Protein AF-A0A2E9QZY6-F1 (afdb_monomer_lite)

pLDDT: mean 86.69, std 9.73, range [52.59, 98.44]

Structure (mmCIF, N/CA/C/O backbone):
data_AF-A0A2E9QZY6-F1
#
_entry.id   AF-A0A2E9QZY6-F1
#
loop_
_atom_site.group_PDB
_atom_site.id
_atom_site.type_symbol
_atom_site.label_atom_id
_atom_site.label_alt_id
_atom_site.label_comp_id
_atom_site.label_asym_id
_atom_site.label_entity_id
_atom_site.label_seq_id
_atom_site.pdbx_PDB_ins_code
_atom_site.Cartn_x
_atom_site.Cartn_y
_atom_site.Cartn_z
_atom_site.occupancy
_atom_site.B_iso_or_equiv
_atom_site.auth_seq_id
_atom_site.auth_comp_id
_atom_site.auth_asym_id
_atom_site.auth_atom_id
_atom_site.pdbx_PDB_model_num
ATOM 1 N N . MET A 1 1 ? 28.323 -2.265 -50.301 1.00 53.88 1 MET A N 1
ATOM 2 C CA . MET A 1 1 ? 27.306 -2.597 -49.268 1.00 53.88 1 MET A CA 1
ATOM 3 C C . MET A 1 1 ? 27.911 -2.377 -47.882 1.00 53.88 1 MET A C 1
ATOM 5 O O . MET A 1 1 ? 29.083 -2.678 -47.712 1.00 53.88 1 MET A O 1
ATOM 9 N N . ASN A 1 2 ? 27.177 -1.845 -46.897 1.00 60.78 2 ASN A N 1
ATOM 10 C CA . ASN A 1 2 ? 27.714 -1.674 -45.537 1.00 60.78 2 ASN A CA 1
ATOM 11 C C . ASN A 1 2 ? 28.038 -3.064 -44.926 1.00 60.78 2 ASN A C 1
ATOM 13 O O . ASN A 1 2 ? 27.115 -3.878 -44.824 1.00 60.78 2 ASN A O 1
ATOM 17 N N . PRO A 1 3 ? 29.284 -3.350 -44.491 1.00 63.97 3 PRO A N 1
ATOM 18 C CA . PRO A 1 3 ? 29.677 -4.663 -43.953 1.00 63.97 3 PRO A CA 1
ATOM 19 C C . PRO A 1 3 ? 28.809 -5.145 -42.783 1.00 63.97 3 PRO A C 1
ATOM 21 O O . PRO A 1 3 ? 28.639 -6.343 -42.555 1.00 63.97 3 PRO A O 1
ATOM 24 N N . LEU A 1 4 ? 28.223 -4.205 -42.043 1.00 63.78 4 LEU A N 1
ATOM 25 C CA . LEU A 1 4 ? 27.336 -4.480 -40.926 1.00 63.78 4 LEU A CA 1
ATOM 26 C C . LEU A 1 4 ? 25.940 -4.903 -41.395 1.00 63.78 4 LEU A C 1
ATOM 28 O O . LEU A 1 4 ? 25.354 -5.790 -40.783 1.00 63.78 4 LEU A O 1
ATOM 32 N N . VAL A 1 5 ? 25.428 -4.332 -42.493 1.00 62.69 5 VAL A N 1
ATOM 33 C CA . VAL A 1 5 ? 24.197 -4.811 -43.152 1.00 62.69 5 VAL A CA 1
ATOM 34 C C . VAL A 1 5 ? 24.425 -6.239 -43.630 1.00 62.69 5 VAL A C 1
ATOM 36 O O . VAL A 1 5 ? 23.679 -7.123 -43.233 1.00 62.69 5 VAL A O 1
ATOM 39 N N . PHE A 1 6 ? 25.522 -6.480 -44.349 1.00 68.69 6 PHE A N 1
ATOM 40 C CA . PHE A 1 6 ? 25.893 -7.799 -44.862 1.00 68.69 6 PHE A CA 1
ATOM 41 C C . PHE A 1 6 ? 25.885 -8.879 -43.763 1.00 68.69 6 PHE A C 1
ATOM 43 O O . PHE A 1 6 ? 25.130 -9.847 -43.850 1.00 68.69 6 PHE A O 1
ATOM 50 N N . LYS A 1 7 ? 26.605 -8.650 -42.653 1.00 68.25 7 LYS A N 1
ATOM 51 C CA . LYS A 1 7 ? 26.597 -9.558 -41.489 1.00 68.25 7 LYS A CA 1
ATOM 52 C C . LYS A 1 7 ? 25.220 -9.678 -40.823 1.00 68.25 7 LYS A C 1
ATOM 54 O O . LYS A 1 7 ? 24.817 -10.770 -40.434 1.00 68.25 7 LYS A O 1
ATOM 59 N N . THR A 1 8 ? 24.481 -8.575 -40.679 1.00 66.19 8 THR A N 1
ATOM 60 C CA . THR A 1 8 ? 23.160 -8.570 -40.013 1.00 66.19 8 THR A CA 1
ATOM 61 C C . THR A 1 8 ? 22.115 -9.377 -40.786 1.00 66.19 8 THR A C 1
ATOM 63 O O . THR A 1 8 ? 21.205 -9.943 -40.179 1.00 66.19 8 THR A O 1
ATOM 66 N N . CYS A 1 9 ? 22.264 -9.452 -42.106 1.00 67.69 9 CYS A N 1
ATOM 67 C CA . CYS A 1 9 ? 21.430 -10.234 -43.012 1.00 67.69 9 CYS A CA 1
ATOM 68 C C . CYS A 1 9 ? 21.799 -11.724 -43.065 1.00 67.69 9 CYS A C 1
ATOM 70 O O . CYS A 1 9 ? 21.189 -12.464 -43.825 1.00 67.69 9 CYS A O 1
ATOM 72 N N . GLY A 1 10 ? 22.780 -12.165 -42.269 1.00 67.31 10 GLY A N 1
ATOM 73 C CA . GLY A 1 10 ? 23.231 -13.556 -42.229 1.00 67.31 10 GLY A CA 1
ATOM 74 C C . GLY A 1 10 ? 24.304 -13.905 -43.261 1.00 67.31 10 GLY A C 1
ATOM 75 O O . GLY A 1 10 ? 24.762 -15.046 -43.279 1.00 67.31 10 GLY A O 1
ATOM 76 N N . PHE A 1 11 ? 24.757 -12.951 -44.081 1.00 74.50 11 PHE A N 1
ATOM 77 C CA . PHE A 1 11 ? 25.856 -13.196 -45.010 1.00 74.50 11 PHE A CA 1
ATOM 78 C C . PHE A 1 11 ? 27.199 -13.229 -44.267 1.00 74.50 11 PHE A C 1
ATOM 80 O O . PHE A 1 11 ? 27.478 -12.408 -43.387 1.00 74.50 11 PHE A O 1
ATOM 87 N N . LYS A 1 12 ? 28.055 -14.188 -44.628 1.00 75.81 12 LYS A N 1
ATOM 88 C CA . LYS A 1 12 ? 29.402 -14.344 -44.063 1.00 75.81 12 LYS A CA 1
ATOM 89 C C . LYS A 1 12 ? 30.415 -13.715 -45.008 1.00 75.81 12 LYS A C 1
ATOM 91 O O . LYS A 1 12 ? 30.401 -14.021 -46.193 1.00 75.81 12 LYS A O 1
ATOM 96 N N . LEU A 1 13 ? 31.311 -12.863 -44.500 1.00 75.88 13 LEU A N 1
ATOM 97 C CA . LEU A 1 13 ? 32.380 -12.283 -45.333 1.00 75.88 13 LEU A CA 1
ATOM 98 C C . LEU A 1 13 ? 33.280 -13.371 -45.933 1.00 75.88 13 LEU A C 1
ATOM 100 O O . LEU A 1 13 ? 33.737 -13.222 -47.054 1.00 75.88 13 LEU A O 1
ATOM 104 N N . SER A 1 14 ? 33.442 -14.498 -45.235 1.00 78.94 14 SER A N 1
ATOM 105 C CA . SER A 1 14 ? 34.145 -15.679 -45.746 1.00 78.94 14 SER A CA 1
ATOM 106 C C . SER A 1 14 ? 33.453 -16.372 -46.926 1.00 78.94 14 SER A C 1
ATOM 108 O O . SER A 1 14 ? 34.062 -17.220 -47.559 1.00 78.94 14 SER A O 1
ATOM 110 N N . ALA A 1 15 ? 32.188 -16.052 -47.216 1.00 79.94 15 ALA A N 1
ATOM 111 C CA . ALA A 1 15 ? 31.460 -16.580 -48.369 1.00 79.94 15 ALA A CA 1
ATOM 112 C C . ALA A 1 15 ? 31.559 -15.668 -49.607 1.00 79.94 15 ALA A C 1
ATOM 114 O O . ALA A 1 15 ? 30.986 -15.989 -50.646 1.00 79.94 15 ALA A O 1
ATOM 115 N N . VAL A 1 16 ? 32.247 -14.524 -49.504 1.00 82.69 16 VAL A N 1
ATOM 116 C CA . VAL A 1 16 ? 32.473 -13.618 -50.636 1.00 82.69 16 VAL A CA 1
ATOM 117 C C . VAL A 1 16 ? 33.535 -14.229 -51.547 1.00 82.69 16 VAL A C 1
ATOM 119 O O . VAL A 1 16 ? 34.637 -14.528 -51.096 1.00 82.69 16 VAL A O 1
ATOM 122 N N . LYS A 1 17 ? 33.201 -14.400 -52.828 1.00 84.75 17 LYS A N 1
ATOM 123 C CA . LYS A 1 17 ? 34.135 -14.853 -53.864 1.00 84.75 17 LYS A CA 1
ATOM 124 C C . LYS A 1 17 ? 34.593 -13.662 -54.701 1.00 84.75 17 LYS A C 1
ATOM 126 O O . LYS A 1 17 ? 33.782 -12.793 -55.020 1.00 84.75 17 LYS A O 1
ATOM 131 N N . VAL A 1 18 ? 35.876 -13.637 -55.050 1.00 85.44 18 VAL A N 1
ATOM 132 C CA . VAL A 1 18 ? 36.412 -12.715 -56.058 1.00 85.44 18 VAL A CA 1
ATOM 133 C C . VAL A 1 18 ? 36.109 -13.314 -57.431 1.00 85.44 18 VAL A C 1
ATOM 135 O O . VAL A 1 18 ? 36.341 -14.501 -57.642 1.00 85.44 18 VAL A O 1
ATOM 138 N N . VAL A 1 19 ? 35.551 -12.510 -58.330 1.00 85.25 19 VAL A N 1
ATOM 139 C CA . VAL A 1 19 ? 35.177 -12.898 -59.700 1.00 85.25 19 VAL A CA 1
ATOM 140 C C . VAL A 1 19 ? 35.629 -11.810 -60.673 1.00 85.25 19 VAL A C 1
ATOM 142 O O . VAL A 1 19 ? 35.956 -10.699 -60.241 1.00 85.25 19 VAL A O 1
ATOM 145 N N . SER A 1 20 ? 35.661 -12.114 -61.972 1.00 89.81 20 SER A N 1
ATOM 146 C CA . SER A 1 20 ? 36.038 -11.122 -62.978 1.00 89.81 20 SER A CA 1
ATOM 147 C C . SER A 1 20 ? 34.961 -10.039 -63.129 1.00 89.81 20 SER A C 1
ATOM 149 O O . SER A 1 20 ? 33.785 -10.243 -62.813 1.00 89.81 20 SER A O 1
ATOM 151 N N . ILE A 1 21 ? 35.349 -8.869 -63.643 1.00 86.00 21 ILE A N 1
ATOM 152 C CA . ILE A 1 21 ? 34.392 -7.789 -63.928 1.00 86.00 21 ILE A CA 1
ATOM 153 C C . ILE A 1 21 ? 33.376 -8.202 -65.007 1.00 86.00 21 ILE A C 1
ATOM 155 O O . ILE A 1 21 ? 32.220 -7.786 -64.954 1.00 86.00 21 ILE A O 1
ATOM 159 N N . ALA A 1 22 ? 33.787 -9.061 -65.946 1.00 90.44 22 ALA A N 1
ATOM 160 C CA . ALA A 1 22 ? 32.923 -9.605 -66.988 1.00 90.44 22 ALA A CA 1
ATOM 161 C C . ALA A 1 22 ? 31.821 -10.493 -66.389 1.00 90.44 22 ALA A C 1
ATOM 163 O O . ALA A 1 22 ? 30.649 -10.318 -66.722 1.00 90.44 22 ALA A O 1
ATOM 164 N N . ASP A 1 23 ? 32.173 -11.355 -65.427 1.00 88.44 23 ASP A N 1
ATOM 165 C CA . ASP A 1 23 ? 31.204 -12.199 -64.721 1.00 88.44 23 ASP A CA 1
ATOM 166 C C . ASP A 1 23 ? 30.188 -11.348 -63.950 1.00 88.44 23 ASP A C 1
ATOM 168 O O . ASP A 1 23 ? 28.989 -11.599 -64.031 1.00 88.44 23 ASP A O 1
ATOM 172 N N . ILE A 1 24 ? 30.639 -10.296 -63.251 1.00 81.69 24 ILE A N 1
ATOM 173 C CA . ILE A 1 24 ? 29.749 -9.378 -62.515 1.00 81.69 24 ILE A CA 1
ATOM 174 C C . ILE A 1 24 ? 28.768 -8.683 -63.459 1.00 81.69 24 ILE A C 1
ATOM 176 O O . ILE A 1 24 ? 27.575 -8.620 -63.161 1.00 81.69 24 ILE A O 1
ATOM 180 N N . ASN A 1 25 ? 29.258 -8.178 -64.591 1.00 86.38 25 ASN A N 1
ATOM 181 C CA . ASN A 1 25 ? 28.441 -7.443 -65.554 1.00 86.38 25 ASN A CA 1
ATOM 182 C C . ASN A 1 25 ? 27.455 -8.349 -66.312 1.00 86.38 25 ASN A C 1
ATOM 184 O O . ASN A 1 25 ? 26.439 -7.858 -66.799 1.00 86.38 25 ASN A O 1
ATOM 188 N N . SER A 1 26 ? 27.719 -9.659 -66.379 1.00 88.25 26 SER A N 1
ATOM 189 C CA . SER A 1 26 ? 26.804 -10.647 -66.969 1.00 88.25 26 SER A CA 1
ATOM 190 C C . SER A 1 26 ? 25.590 -10.969 -66.081 1.00 88.25 26 SER A C 1
ATOM 192 O O . SER A 1 26 ? 24.600 -11.534 -66.550 1.00 88.25 26 SER A O 1
ATOM 194 N N . ILE A 1 27 ? 25.630 -10.598 -64.796 1.00 85.06 27 ILE A N 1
ATOM 195 C CA . ILE A 1 27 ? 24.569 -10.894 -63.831 1.00 85.06 27 ILE A CA 1
ATOM 196 C C . ILE A 1 27 ? 23.531 -9.770 -63.833 1.00 85.06 27 ILE A C 1
ATOM 198 O O . ILE A 1 27 ? 23.834 -8.607 -63.561 1.00 85.06 27 ILE A O 1
ATOM 202 N N . ARG A 1 28 ? 22.255 -10.124 -64.030 1.00 84.81 28 ARG A N 1
ATOM 203 C CA . ARG A 1 28 ? 21.144 -9.180 -63.850 1.00 84.81 28 ARG A CA 1
ATOM 204 C C . ARG A 1 28 ? 21.032 -8.784 -62.377 1.00 84.81 28 ARG A C 1
ATOM 206 O O . ARG A 1 28 ? 20.623 -9.585 -61.535 1.00 84.81 28 ARG A O 1
ATOM 213 N N . LEU A 1 29 ? 21.371 -7.535 -62.067 1.00 78.38 29 LEU A N 1
ATOM 214 C CA . LEU A 1 29 ? 21.251 -7.003 -60.714 1.00 78.38 29 LEU A CA 1
ATOM 215 C C . LEU A 1 29 ? 19.777 -6.937 -60.291 1.00 78.38 29 LEU A C 1
ATOM 217 O O . LEU A 1 29 ? 18.935 -6.357 -60.977 1.00 78.38 29 LEU A O 1
ATOM 221 N N . GLY A 1 30 ? 19.470 -7.530 -59.137 1.00 69.06 30 GLY A N 1
ATOM 222 C CA . GLY A 1 30 ? 18.195 -7.326 -58.455 1.00 69.06 30 GLY A CA 1
ATOM 223 C C . GLY A 1 30 ? 18.121 -5.945 -57.789 1.00 69.06 30 GLY A C 1
ATOM 224 O O . GLY A 1 30 ? 19.132 -5.240 -57.703 1.00 69.06 30 GLY A O 1
ATOM 225 N N . PRO A 1 31 ? 16.945 -5.551 -57.264 1.00 64.38 31 PRO A N 1
ATOM 226 C CA . PRO A 1 31 ? 16.844 -4.341 -56.461 1.00 64.38 31 PRO A CA 1
ATOM 227 C C . PRO A 1 31 ? 17.833 -4.410 -55.287 1.00 64.38 31 PRO A C 1
ATOM 229 O O . PRO A 1 31 ? 18.052 -5.493 -54.729 1.00 64.38 31 PRO A O 1
ATOM 232 N N . PRO A 1 32 ? 18.439 -3.278 -54.883 1.00 62.22 32 PRO A N 1
ATOM 233 C CA . PRO A 1 32 ? 19.347 -3.266 -53.749 1.00 62.22 32 PRO A CA 1
ATOM 234 C C . PRO A 1 32 ? 18.640 -3.849 -52.525 1.00 62.22 32 PRO A C 1
ATOM 236 O O . PRO A 1 32 ? 17.477 -3.541 -52.264 1.00 62.22 32 PRO A O 1
ATOM 239 N N . LEU A 1 33 ? 19.343 -4.677 -51.748 1.00 57.53 33 LEU A N 1
ATOM 240 C CA . LEU A 1 33 ? 18.845 -5.135 -50.451 1.00 57.53 33 LEU A CA 1
ATOM 241 C C . LEU A 1 33 ? 18.740 -3.922 -49.513 1.00 57.53 33 LEU A C 1
ATOM 243 O O . LEU A 1 33 ? 19.686 -3.577 -48.802 1.00 57.53 33 LEU A O 1
ATOM 247 N N . THR A 1 34 ? 17.591 -3.249 -49.540 1.00 52.59 34 THR A N 1
ATOM 248 C CA . THR A 1 34 ? 17.283 -2.080 -48.706 1.00 52.59 34 THR A CA 1
ATOM 249 C C . THR A 1 34 ? 16.961 -2.497 -47.274 1.00 52.59 34 THR A C 1
ATOM 251 O O . THR A 1 34 ? 17.313 -1.791 -46.327 1.00 52.59 34 THR A O 1
ATOM 254 N N . HIS A 1 35 ? 16.379 -3.690 -47.099 1.00 53.91 35 HIS A N 1
ATOM 255 C CA . HIS A 1 35 ? 16.072 -4.288 -45.805 1.00 53.91 35 HIS A CA 1
ATOM 256 C C . HIS A 1 35 ? 16.248 -5.804 -45.846 1.00 53.91 35 HIS A C 1
ATOM 258 O O . HIS A 1 35 ? 15.819 -6.476 -46.777 1.00 53.91 35 HIS A O 1
ATOM 264 N N . CYS A 1 36 ? 16.818 -6.358 -44.784 1.00 61.28 36 CYS A N 1
ATOM 265 C CA . CYS A 1 36 ? 16.782 -7.796 -44.551 1.00 61.28 36 CYS A CA 1
ATOM 266 C C . CYS A 1 36 ? 15.579 -8.123 -43.675 1.00 61.28 36 CYS A C 1
ATOM 268 O O . CYS A 1 36 ? 15.224 -7.323 -42.804 1.00 61.28 36 CYS A O 1
ATOM 270 N N . ARG A 1 37 ? 14.957 -9.295 -43.876 1.00 65.31 37 ARG A N 1
ATOM 271 C CA . ARG A 1 37 ? 13.939 -9.825 -42.954 1.00 65.31 37 ARG A CA 1
ATOM 272 C C . ARG A 1 37 ? 14.614 -10.194 -41.632 1.00 65.31 37 ARG A C 1
ATOM 274 O O . ARG A 1 37 ? 14.918 -11.346 -41.348 1.00 65.31 37 ARG A O 1
ATOM 281 N N . ILE A 1 38 ? 14.909 -9.175 -40.834 1.00 72.38 38 ILE A N 1
ATOM 282 C CA . ILE A 1 38 ? 15.509 -9.317 -39.517 1.00 72.38 38 ILE A CA 1
ATOM 283 C C . ILE A 1 38 ? 14.373 -9.654 -38.558 1.00 72.38 38 ILE A C 1
ATOM 285 O O . ILE A 1 38 ? 13.615 -8.781 -38.141 1.00 72.38 38 ILE A O 1
ATOM 289 N N . SER A 1 39 ? 14.269 -10.930 -38.195 1.00 77.31 39 SER A N 1
ATOM 290 C CA . SER A 1 39 ? 13.404 -11.336 -37.093 1.00 77.31 39 SER A CA 1
ATOM 291 C C . SER A 1 39 ? 13.967 -10.784 -35.781 1.00 77.31 39 SER A C 1
ATOM 293 O O . SER A 1 39 ? 15.147 -10.979 -35.453 1.00 77.31 39 SER A O 1
ATOM 295 N N . LEU A 1 40 ? 13.126 -10.050 -35.052 1.00 84.19 40 LEU A N 1
ATOM 296 C CA . LEU A 1 40 ? 13.416 -9.542 -33.717 1.00 84.19 40 LEU A CA 1
ATOM 297 C C . LEU A 1 40 ? 12.433 -10.168 -32.727 1.00 84.19 40 LEU A C 1
ATOM 299 O O . LEU A 1 40 ? 11.262 -9.790 -32.713 1.00 84.19 40 LEU A O 1
ATOM 303 N N . PRO A 1 41 ? 12.890 -11.089 -31.864 1.00 87.38 41 PRO A N 1
ATOM 304 C CA . PRO A 1 41 ? 12.082 -11.562 -30.752 1.00 87.38 41 PRO A CA 1
ATOM 305 C C . PRO A 1 41 ? 11.658 -10.401 -29.846 1.00 87.38 41 PRO A C 1
ATOM 307 O O . PRO A 1 41 ? 12.403 -9.434 -29.645 1.00 87.38 41 PRO A O 1
ATOM 310 N N . ASN A 1 42 ? 10.470 -10.498 -29.253 1.00 89.00 42 ASN A N 1
ATOM 311 C CA . ASN A 1 42 ? 10.038 -9.532 -28.248 1.00 89.00 42 ASN A CA 1
ATOM 312 C C . ASN A 1 42 ? 11.026 -9.471 -27.075 1.00 89.00 42 ASN A C 1
ATOM 314 O O . ASN A 1 42 ? 11.543 -10.490 -26.632 1.00 89.00 42 ASN A O 1
ATOM 318 N N . TYR A 1 43 ? 11.228 -8.264 -26.549 1.00 87.88 43 TYR A N 1
ATOM 319 C CA . TYR A 1 43 ? 12.183 -7.938 -25.487 1.00 87.88 43 TYR A CA 1
ATOM 320 C C . TYR A 1 43 ? 13.667 -8.025 -25.884 1.00 87.88 43 TYR A C 1
ATOM 322 O O . TYR A 1 43 ? 14.539 -8.018 -25.017 1.00 87.88 43 TYR A O 1
ATOM 330 N N . THR A 1 44 ? 13.974 -8.021 -27.184 1.00 90.19 44 THR A N 1
ATOM 331 C CA . THR A 1 44 ? 15.357 -7.925 -27.675 1.00 90.19 44 THR A CA 1
ATOM 332 C C . THR A 1 44 ? 15.926 -6.524 -27.448 1.00 90.19 44 THR A C 1
ATOM 334 O O . THR A 1 44 ? 15.306 -5.527 -27.819 1.00 90.19 44 THR A O 1
ATOM 337 N N . PHE A 1 45 ? 17.138 -6.429 -26.897 1.00 92.00 45 PHE A N 1
ATOM 338 C CA . PHE A 1 45 ? 17.896 -5.177 -26.889 1.00 92.00 45 PHE A CA 1
ATOM 339 C C . PHE A 1 45 ? 18.618 -4.982 -28.217 1.00 92.00 45 PHE A C 1
ATOM 341 O O . PHE A 1 45 ? 19.316 -5.878 -28.688 1.00 92.00 45 PHE A O 1
ATOM 348 N N . ILE A 1 46 ? 18.472 -3.799 -28.805 1.00 91.56 46 ILE A N 1
ATOM 349 C CA . ILE A 1 46 ? 19.097 -3.421 -30.073 1.00 91.56 46 ILE A CA 1
ATOM 350 C C . ILE A 1 46 ? 19.852 -2.104 -29.898 1.00 91.56 46 ILE A C 1
ATOM 352 O O . ILE A 1 46 ? 19.408 -1.227 -29.154 1.00 91.56 46 ILE A O 1
ATOM 356 N N . LYS A 1 47 ? 21.000 -1.954 -30.559 1.00 91.44 47 LYS A N 1
ATOM 357 C CA . LYS A 1 47 ? 21.814 -0.733 -30.486 1.00 91.44 47 LYS A CA 1
ATOM 358 C C . LYS A 1 47 ? 22.293 -0.280 -31.860 1.00 91.44 47 LYS A C 1
ATOM 360 O O . LYS A 1 47 ? 22.480 -1.099 -32.762 1.00 91.44 47 LYS A O 1
ATOM 365 N N . SER A 1 48 ? 22.476 1.028 -32.007 1.00 84.81 48 SER A N 1
ATOM 366 C CA . SER A 1 48 ? 23.041 1.611 -33.225 1.00 84.81 48 SER A CA 1
ATOM 367 C C . SER A 1 48 ? 24.563 1.415 -33.267 1.00 84.81 48 SER A C 1
ATOM 369 O O . SER A 1 48 ? 25.212 1.493 -32.225 1.00 84.81 48 SER A O 1
ATOM 371 N N . PRO A 1 49 ? 25.161 1.181 -34.450 1.00 79.75 49 PRO A N 1
ATOM 372 C CA . PRO A 1 49 ? 26.610 1.209 -34.631 1.00 79.75 49 PRO A CA 1
ATOM 373 C C . PRO A 1 49 ? 27.166 2.639 -34.652 1.00 79.75 49 PRO A C 1
ATOM 375 O O . PRO A 1 49 ? 28.347 2.827 -34.400 1.00 79.75 49 PRO A O 1
ATOM 378 N N . LYS A 1 50 ? 26.333 3.642 -34.974 1.00 78.25 50 LYS A N 1
ATOM 379 C CA . LYS A 1 50 ? 26.747 5.050 -35.119 1.00 78.25 50 LYS A CA 1
ATOM 380 C C . LYS A 1 50 ? 26.557 5.861 -33.839 1.00 78.25 50 LYS A C 1
ATOM 382 O O . LYS A 1 50 ? 27.238 6.853 -33.626 1.00 78.25 50 LYS A O 1
ATOM 387 N N . ARG A 1 51 ? 25.572 5.486 -33.020 1.00 73.50 51 ARG A N 1
ATOM 388 C CA . ARG A 1 51 ? 25.196 6.182 -31.783 1.00 73.50 51 ARG A CA 1
ATOM 389 C C . ARG A 1 51 ? 25.154 5.163 -30.657 1.00 73.50 51 ARG A C 1
ATOM 391 O O . ARG A 1 51 ? 24.584 4.093 -30.841 1.00 73.50 51 ARG A O 1
ATOM 398 N N . ASN A 1 52 ? 25.640 5.507 -29.467 1.00 76.44 52 ASN A N 1
ATOM 399 C CA . ASN A 1 52 ? 25.571 4.618 -28.298 1.00 76.44 52 ASN A CA 1
ATOM 400 C C . ASN A 1 52 ? 24.148 4.529 -27.690 1.00 76.44 52 ASN A C 1
ATOM 402 O O . ASN A 1 52 ? 23.964 4.403 -26.482 1.00 76.44 52 ASN A O 1
ATOM 406 N N . HIS A 1 53 ? 23.114 4.642 -28.526 1.00 87.38 53 HIS A N 1
ATOM 407 C CA . HIS A 1 53 ? 21.721 4.526 -28.125 1.00 87.38 53 HIS A CA 1
ATOM 408 C C . HIS A 1 53 ? 21.304 3.061 -28.096 1.00 87.38 53 HIS A C 1
ATOM 410 O O . HIS A 1 53 ? 21.443 2.333 -29.083 1.00 87.38 53 HIS A O 1
ATOM 416 N N . ILE A 1 54 ? 20.725 2.664 -26.967 1.00 90.94 54 ILE A N 1
ATOM 417 C CA . ILE A 1 54 ? 20.184 1.328 -26.742 1.00 90.94 54 ILE A CA 1
ATOM 418 C C . ILE A 1 54 ? 18.661 1.417 -26.734 1.00 90.94 54 ILE A C 1
ATOM 420 O O . ILE A 1 54 ? 18.073 2.307 -26.115 1.00 90.94 54 ILE A O 1
ATOM 424 N N . TYR A 1 55 ? 18.014 0.473 -27.405 1.00 92.31 55 TYR A N 1
ATOM 425 C CA . TYR A 1 55 ? 16.566 0.368 -27.474 1.00 92.31 55 TYR A CA 1
ATOM 426 C C . TYR A 1 55 ? 16.112 -1.025 -27.043 1.00 92.31 55 TYR A C 1
ATOM 428 O O . TYR A 1 55 ? 16.762 -2.022 -27.346 1.00 92.31 55 TYR A O 1
ATOM 436 N N . LEU A 1 56 ? 14.967 -1.095 -26.369 1.00 92.62 56 LEU A N 1
ATOM 437 C CA . LEU A 1 56 ? 14.223 -2.337 -26.173 1.00 92.62 56 LEU A CA 1
ATOM 438 C C . LEU A 1 56 ? 13.230 -2.493 -27.327 1.00 92.62 56 LEU A C 1
ATOM 440 O O . LEU A 1 56 ? 12.370 -1.631 -27.508 1.00 92.62 56 LEU A O 1
ATOM 444 N N . TYR A 1 57 ? 13.315 -3.578 -28.087 1.00 91.88 57 TYR A N 1
ATOM 445 C CA . TYR A 1 57 ? 12.296 -3.955 -29.061 1.00 91.88 57 TYR A CA 1
ATOM 446 C C . TYR A 1 57 ? 11.171 -4.726 -28.368 1.00 91.88 57 TYR A C 1
ATOM 448 O O . TYR A 1 57 ? 11.418 -5.713 -27.674 1.00 91.88 57 TYR A O 1
ATOM 456 N N . ARG A 1 58 ? 9.922 -4.291 -28.545 1.00 91.56 58 ARG A N 1
ATOM 457 C CA . ARG A 1 58 ? 8.739 -4.995 -28.034 1.00 91.56 58 ARG A CA 1
ATOM 458 C C . ARG A 1 58 ? 7.514 -4.648 -28.871 1.00 91.56 58 ARG A C 1
ATOM 460 O O . ARG A 1 58 ? 7.181 -3.474 -29.015 1.00 91.56 58 ARG A O 1
ATOM 467 N N . SER A 1 59 ? 6.823 -5.672 -29.359 1.00 89.12 59 SER A N 1
ATOM 468 C CA . SER A 1 59 ? 5.556 -5.577 -30.093 1.00 89.12 59 SER A CA 1
ATOM 469 C C . SER A 1 59 ? 5.640 -4.604 -31.276 1.00 89.12 59 SER A C 1
ATOM 471 O O . SER A 1 59 ? 4.849 -3.669 -31.376 1.00 89.12 59 SER A O 1
ATOM 473 N N . GLY A 1 60 ? 6.663 -4.770 -32.124 1.00 89.19 60 GLY A N 1
ATOM 474 C CA . GLY A 1 60 ? 6.869 -3.939 -33.318 1.00 89.19 60 GLY A CA 1
ATOM 475 C C . GLY A 1 60 ? 7.376 -2.516 -33.056 1.00 89.19 60 GLY A C 1
ATOM 476 O O . GLY A 1 60 ? 7.535 -1.748 -34.001 1.00 89.19 60 GLY A O 1
ATOM 477 N N . LYS A 1 61 ? 7.643 -2.141 -31.798 1.00 93.81 61 LYS A N 1
ATOM 478 C CA . LYS A 1 61 ? 8.151 -0.811 -31.429 1.00 93.81 61 LYS A CA 1
ATOM 479 C C . LYS A 1 61 ? 9.532 -0.887 -30.788 1.00 93.81 61 LYS A C 1
ATOM 481 O O . LYS A 1 61 ? 9.831 -1.835 -30.059 1.00 93.81 61 LYS A O 1
ATOM 486 N N . LYS A 1 62 ? 10.344 0.155 -30.993 1.00 93.25 62 LYS A N 1
ATOM 487 C CA . LYS A 1 62 ? 11.604 0.381 -30.266 1.00 93.25 62 LYS A CA 1
ATOM 488 C C . LYS A 1 62 ? 11.388 1.402 -29.148 1.00 93.25 62 LYS A C 1
ATOM 490 O O . LYS A 1 62 ? 10.851 2.482 -29.378 1.00 93.25 62 LYS A O 1
ATOM 495 N N . TYR A 1 63 ? 11.818 1.088 -27.935 1.00 93.19 63 TYR A N 1
ATOM 496 C CA . TYR A 1 63 ? 11.726 1.975 -26.776 1.00 93.19 63 TYR A CA 1
ATOM 497 C C . TYR A 1 63 ? 13.121 2.435 -26.389 1.00 93.19 63 TYR A C 1
ATOM 499 O O . TYR A 1 63 ? 13.957 1.612 -26.019 1.00 93.19 63 TYR A O 1
ATOM 507 N N . TYR A 1 64 ? 13.381 3.739 -26.476 1.00 91.56 64 TYR A N 1
ATOM 508 C CA . TYR A 1 64 ? 14.699 4.271 -26.150 1.00 91.56 64 TYR A CA 1
ATOM 509 C C . TYR A 1 64 ? 14.994 4.132 -24.653 1.00 91.56 64 TYR A C 1
ATOM 511 O O . TYR A 1 64 ? 14.234 4.634 -23.815 1.00 91.56 64 TYR A O 1
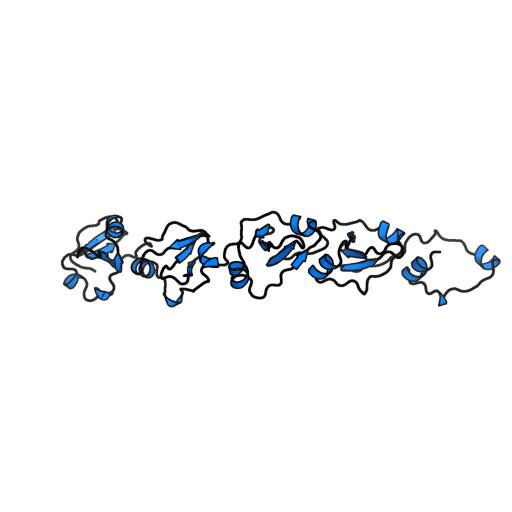ATOM 519 N N . VAL A 1 65 ? 16.110 3.476 -24.333 1.00 90.88 65 VAL A N 1
ATOM 520 C CA . VAL A 1 65 ? 16.657 3.347 -22.983 1.00 90.88 65 VAL A CA 1
ATOM 521 C C . VAL A 1 65 ? 17.535 4.565 -22.711 1.00 90.88 65 VAL A C 1
ATOM 523 O O . VAL A 1 65 ? 18.741 4.538 -22.926 1.00 90.88 65 VAL A O 1
ATOM 526 N N . ARG A 1 66 ? 16.920 5.654 -22.240 1.00 87.06 66 ARG A N 1
ATOM 527 C CA . ARG A 1 66 ? 17.645 6.895 -21.901 1.00 87.06 66 ARG A CA 1
ATOM 528 C C . ARG A 1 66 ? 18.631 6.709 -20.753 1.00 87.06 66 ARG A C 1
ATOM 530 O O . ARG A 1 66 ? 19.689 7.325 -20.742 1.00 87.06 66 ARG A O 1
ATOM 537 N N . HIS A 1 67 ? 18.264 5.876 -19.781 1.00 87.44 67 HIS A N 1
ATOM 538 C CA . HIS A 1 67 ? 19.054 5.650 -18.581 1.00 87.44 67 HIS A CA 1
ATOM 539 C C . HIS A 1 67 ? 19.166 4.155 -18.297 1.00 87.44 67 HIS A C 1
ATOM 541 O O . HIS A 1 67 ? 18.164 3.461 -18.116 1.00 87.44 67 HIS A O 1
ATOM 547 N N . ALA A 1 68 ? 20.405 3.679 -18.189 1.00 84.94 68 ALA A N 1
ATOM 548 C CA . ALA A 1 68 ? 20.745 2.320 -17.776 1.00 84.94 68 ALA A CA 1
ATOM 549 C C . ALA A 1 68 ? 20.039 1.906 -16.469 1.00 84.94 68 ALA A C 1
ATOM 551 O O . ALA A 1 68 ? 19.554 0.782 -16.328 1.00 84.94 68 ALA A O 1
ATOM 552 N N . LEU A 1 69 ? 19.926 2.842 -15.522 1.00 87.56 69 LEU A N 1
ATOM 553 C CA . LEU A 1 69 ? 19.263 2.613 -14.239 1.00 87.56 69 LEU A CA 1
ATOM 554 C C . LEU A 1 69 ? 17.773 2.270 -14.389 1.00 87.56 69 LEU A C 1
ATOM 556 O O . LEU A 1 69 ? 17.292 1.400 -13.666 1.00 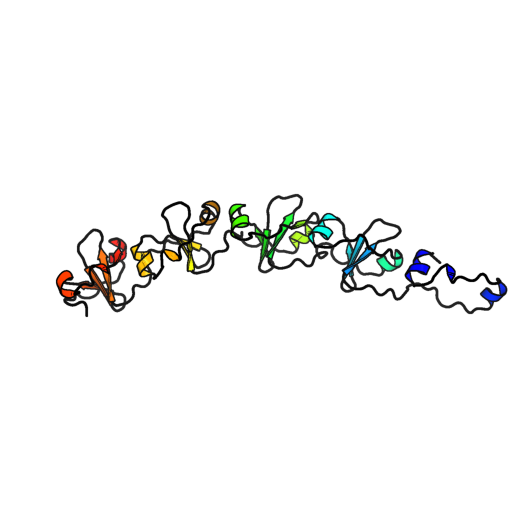87.56 69 LEU A O 1
ATOM 560 N N . ASP A 1 70 ? 17.064 2.866 -15.354 1.00 90.19 70 ASP A N 1
ATOM 561 C CA . ASP A 1 70 ? 15.644 2.572 -15.592 1.00 90.19 70 ASP A CA 1
ATOM 562 C C . ASP A 1 70 ? 15.455 1.150 -16.129 1.00 90.19 70 ASP A C 1
ATOM 564 O O . ASP A 1 70 ? 14.599 0.404 -15.651 1.00 90.19 70 ASP A O 1
ATOM 568 N N . ALA A 1 71 ? 16.296 0.732 -17.079 1.00 88.25 71 ALA A N 1
ATOM 569 C CA . ALA A 1 71 ? 16.273 -0.635 -17.596 1.00 88.25 71 ALA A CA 1
ATOM 570 C C . ALA A 1 71 ? 16.613 -1.661 -16.501 1.00 88.25 71 ALA A C 1
ATOM 572 O O . ALA A 1 71 ? 15.890 -2.651 -16.349 1.00 88.25 71 ALA A O 1
ATOM 573 N N . LYS A 1 72 ? 17.628 -1.384 -15.667 1.00 88.94 72 LYS A N 1
ATOM 574 C CA . LYS A 1 72 ? 17.980 -2.222 -14.506 1.00 88.94 72 LYS A CA 1
ATOM 575 C C . LYS A 1 72 ? 16.825 -2.316 -13.506 1.00 88.94 72 LYS A C 1
ATOM 577 O O . LYS A 1 72 ? 16.491 -3.411 -13.055 1.00 88.94 72 LYS A O 1
ATOM 582 N N . ALA A 1 73 ? 16.165 -1.201 -13.188 1.00 89.12 73 ALA A N 1
ATOM 583 C CA . ALA A 1 73 ? 14.995 -1.183 -12.306 1.00 89.12 73 ALA A CA 1
ATOM 584 C C . ALA A 1 73 ? 13.843 -2.049 -12.851 1.00 89.12 73 ALA A C 1
ATOM 586 O O . ALA A 1 73 ? 13.090 -2.657 -12.079 1.00 89.12 73 ALA A O 1
ATOM 587 N N . CYS A 1 74 ? 13.750 -2.176 -14.174 1.00 88.00 74 CYS A N 1
ATOM 588 C CA . CYS A 1 74 ? 12.767 -3.016 -14.857 1.00 88.00 74 CYS A CA 1
ATOM 589 C C . CYS A 1 74 ? 13.176 -4.483 -14.991 1.00 88.00 74 CYS A C 1
ATOM 591 O O . CYS A 1 74 ? 12.375 -5.285 -15.465 1.00 88.00 74 CYS A O 1
ATOM 593 N N . GLY A 1 75 ? 14.351 -4.848 -14.470 1.00 87.31 75 GLY A N 1
ATOM 594 C CA . GLY A 1 75 ? 14.872 -6.212 -14.487 1.00 87.31 75 GLY A CA 1
ATOM 595 C C . GLY A 1 75 ? 15.537 -6.585 -15.805 1.00 87.31 75 GLY A C 1
ATOM 596 O O . GLY A 1 75 ? 15.723 -7.766 -16.072 1.00 87.31 75 GLY A O 1
ATOM 597 N N . TYR A 1 76 ? 15.870 -5.601 -16.637 1.00 86.62 76 TYR A N 1
ATOM 598 C CA . TYR A 1 76 ? 16.510 -5.851 -17.914 1.00 86.62 76 TYR A CA 1
ATOM 599 C C . TYR A 1 76 ? 18.032 -5.689 -17.845 1.00 86.62 76 TYR A C 1
ATOM 601 O O . TYR A 1 76 ? 18.544 -4.815 -17.141 1.00 86.62 76 TYR A O 1
ATOM 609 N N . GLY A 1 77 ? 18.736 -6.488 -18.650 1.00 79.56 77 GLY A N 1
ATOM 610 C CA . GLY A 1 77 ? 20.157 -6.338 -18.957 1.00 79.56 77 GLY A CA 1
ATOM 611 C C . GLY A 1 77 ? 20.372 -6.245 -20.469 1.00 79.56 77 GLY A C 1
ATOM 612 O O . GLY A 1 77 ? 19.659 -6.883 -21.235 1.00 79.56 77 GLY A O 1
ATOM 613 N N . TRP A 1 78 ? 21.345 -5.441 -20.901 1.00 74.06 78 TRP A N 1
ATOM 614 C CA . TRP A 1 78 ? 21.583 -5.130 -22.322 1.00 74.06 78 TRP A CA 1
ATOM 615 C C . TRP A 1 78 ? 23.008 -5.460 -22.787 1.00 74.06 78 TRP A C 1
ATOM 617 O O . TRP A 1 78 ? 23.439 -4.986 -23.837 1.00 74.06 78 TRP A O 1
ATOM 627 N N . ARG A 1 79 ? 23.758 -6.274 -22.027 1.00 77.50 79 ARG A N 1
ATOM 628 C CA . ARG A 1 79 ? 25.112 -6.715 -22.424 1.00 77.50 79 ARG A CA 1
ATOM 629 C C . ARG A 1 79 ? 25.109 -7.444 -23.774 1.00 77.50 79 ARG A C 1
ATOM 631 O O . ARG A 1 79 ? 26.072 -7.347 -24.519 1.00 77.50 79 ARG A O 1
ATOM 638 N N . THR A 1 80 ? 23.999 -8.094 -24.107 1.00 79.56 80 THR A N 1
ATOM 639 C CA . THR A 1 80 ? 23.772 -8.837 -25.353 1.00 79.56 80 THR A CA 1
ATOM 640 C C . THR A 1 80 ? 23.055 -8.013 -26.429 1.00 79.56 80 THR A C 1
ATOM 642 O O . THR A 1 80 ? 22.497 -8.578 -27.367 1.00 79.56 80 THR A O 1
ATOM 645 N N . ALA A 1 81 ? 23.025 -6.677 -26.305 1.00 87.88 81 ALA A N 1
ATOM 646 C CA . ALA A 1 81 ? 22.325 -5.824 -27.260 1.00 87.88 81 ALA A CA 1
ATOM 647 C C . ALA A 1 81 ? 22.863 -6.017 -28.685 1.00 87.88 81 ALA A C 1
ATOM 649 O O . ALA A 1 81 ? 24.043 -5.785 -28.967 1.00 87.88 81 ALA A O 1
ATOM 650 N N . ARG A 1 82 ? 21.965 -6.399 -29.592 1.00 88.00 82 ARG A N 1
ATOM 651 C CA . ARG A 1 82 ? 22.278 -6.707 -30.983 1.00 88.00 82 ARG A CA 1
ATOM 652 C C . ARG A 1 82 ? 22.525 -5.412 -31.758 1.00 88.00 82 ARG A C 1
ATOM 654 O O . ARG A 1 82 ? 21.694 -4.503 -31.742 1.00 88.00 82 ARG A O 1
ATOM 661 N N . VAL A 1 83 ? 23.672 -5.312 -32.425 1.00 86.31 83 VAL A N 1
ATOM 662 C CA . VAL A 1 83 ? 23.988 -4.155 -33.277 1.00 86.31 83 VAL A CA 1
ATOM 663 C C . VAL A 1 83 ? 23.224 -4.295 -34.583 1.00 86.31 83 VAL A C 1
ATOM 665 O O . VAL A 1 83 ? 23.342 -5.328 -35.237 1.00 86.31 83 VAL A O 1
ATOM 668 N N . LEU A 1 84 ? 22.447 -3.279 -34.958 1.00 84.75 84 LEU A N 1
ATOM 669 C CA . LEU A 1 84 ? 21.674 -3.278 -36.202 1.00 84.75 84 LEU A CA 1
ATOM 670 C C . LEU A 1 84 ? 21.939 -2.005 -37.011 1.00 84.75 84 LEU A C 1
ATOM 672 O O . LEU A 1 84 ? 22.152 -0.948 -36.413 1.00 84.75 84 LEU A O 1
ATOM 676 N N . PRO A 1 85 ? 21.886 -2.062 -38.354 1.00 81.31 85 PRO A N 1
ATOM 677 C CA . PRO A 1 85 ? 22.060 -0.889 -39.203 1.00 81.31 85 PRO A CA 1
ATOM 678 C C . PRO A 1 85 ? 21.123 0.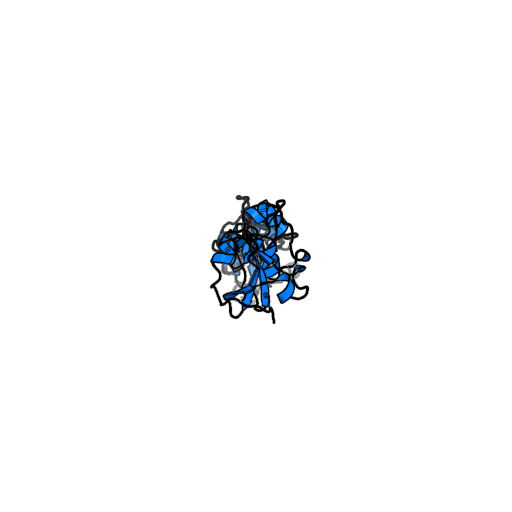259 -38.813 1.00 81.31 85 PRO A C 1
ATOM 680 O O . PRO A 1 85 ? 19.951 0.040 -38.508 1.00 81.31 85 PRO A O 1
ATOM 683 N N . GLN A 1 86 ? 21.623 1.496 -38.880 1.00 82.06 86 GLN A N 1
ATOM 684 C CA . GLN A 1 86 ? 20.857 2.684 -38.488 1.00 82.06 86 GLN A CA 1
ATOM 685 C C . GLN A 1 86 ? 19.535 2.805 -39.268 1.00 82.06 86 GLN A C 1
ATOM 687 O O . GLN A 1 86 ? 18.494 2.979 -38.646 1.00 82.06 86 GLN A O 1
ATOM 692 N N . ALA A 1 87 ? 19.555 2.585 -40.588 1.00 78.50 87 ALA A N 1
ATOM 693 C CA . ALA A 1 87 ? 18.353 2.603 -41.427 1.00 78.50 87 ALA A CA 1
ATOM 694 C C . ALA A 1 87 ? 17.287 1.583 -40.975 1.00 78.50 87 ALA A C 1
ATOM 696 O O . ALA A 1 87 ? 16.096 1.882 -40.974 1.00 78.50 87 ALA A O 1
ATOM 697 N N . PHE A 1 88 ? 17.706 0.397 -40.515 1.00 82.69 88 PHE A N 1
ATOM 698 C CA . PHE A 1 88 ? 16.774 -0.589 -39.968 1.00 82.69 88 PHE A CA 1
ATOM 699 C C . PHE A 1 88 ? 16.180 -0.114 -38.642 1.00 82.69 88 PHE A C 1
ATOM 701 O O . PHE A 1 88 ? 14.971 -0.194 -38.447 1.00 82.69 88 PHE A O 1
ATOM 708 N N . LEU A 1 89 ? 17.000 0.438 -37.742 1.00 86.75 89 LEU A N 1
ATOM 709 C CA . LEU A 1 89 ? 16.487 1.021 -36.504 1.00 86.75 89 LEU A CA 1
ATOM 710 C C . LEU A 1 89 ? 15.471 2.123 -36.801 1.00 86.75 89 LEU A C 1
ATOM 712 O O . LEU A 1 89 ? 14.441 2.168 -36.135 1.00 86.75 89 LEU A O 1
ATOM 716 N N . ASP A 1 90 ? 15.738 2.996 -37.769 1.00 87.00 90 ASP A N 1
ATOM 717 C CA . ASP A 1 90 ? 14.867 4.118 -38.140 1.00 87.00 90 ASP A CA 1
ATOM 718 C C . ASP A 1 90 ? 13.534 3.668 -38.746 1.00 87.00 90 ASP A C 1
ATOM 720 O O . ASP A 1 90 ? 12.519 4.306 -38.483 1.00 87.00 90 ASP A O 1
ATOM 724 N N . SER A 1 91 ? 13.504 2.509 -39.413 1.00 86.31 91 SER A N 1
ATOM 725 C CA . SER A 1 91 ? 12.256 1.885 -39.881 1.00 86.31 91 SER A CA 1
ATOM 726 C C . SER A 1 91 ? 11.345 1.373 -38.750 1.00 86.31 91 SER A C 1
ATOM 728 O O . SER A 1 91 ? 10.138 1.231 -38.937 1.00 86.31 91 SER A O 1
ATOM 730 N N . ILE A 1 92 ? 11.883 1.112 -37.549 1.00 88.88 92 ILE A N 1
ATOM 731 C CA . ILE A 1 92 ? 11.084 0.642 -36.411 1.00 88.88 92 ILE A CA 1
ATOM 732 C C . ILE A 1 92 ? 10.434 1.839 -35.714 1.00 88.88 92 ILE A C 1
ATOM 734 O O . ILE A 1 92 ? 11.121 2.717 -35.178 1.00 88.88 92 ILE A O 1
ATOM 738 N N . ARG A 1 93 ? 9.100 1.820 -35.612 1.00 93.75 93 ARG A N 1
ATOM 739 C CA . ARG A 1 93 ? 8.333 2.850 -34.899 1.00 93.75 93 ARG A CA 1
ATOM 740 C C . ARG A 1 93 ? 8.823 3.010 -33.457 1.00 93.75 93 ARG A C 1
ATOM 742 O O . ARG A 1 93 ? 8.915 2.047 -32.692 1.00 93.75 93 ARG A O 1
ATOM 749 N N . SER A 1 94 ? 9.078 4.250 -33.055 1.00 93.81 94 SER A N 1
ATOM 750 C CA . SER A 1 94 ? 9.433 4.569 -31.671 1.00 93.81 94 SER A CA 1
ATOM 751 C C . SER A 1 94 ? 8.212 4.466 -30.751 1.00 93.81 94 SER A C 1
ATOM 753 O O . SER A 1 94 ? 7.137 4.987 -31.050 1.00 93.81 94 SER A O 1
ATOM 755 N N . GLY A 1 95 ? 8.373 3.788 -29.618 1.00 92.38 95 GLY A N 1
ATOM 756 C CA . GLY A 1 95 ? 7.427 3.811 -28.507 1.00 92.38 95 GLY A CA 1
ATOM 757 C C . GLY A 1 95 ? 7.780 4.893 -27.485 1.00 92.38 95 GLY A C 1
ATOM 758 O O . GLY A 1 95 ? 8.923 5.344 -27.411 1.00 92.38 95 GLY A O 1
ATOM 759 N N . ASP A 1 96 ? 6.808 5.287 -26.659 1.00 90.44 96 ASP A N 1
ATOM 760 C CA . ASP A 1 96 ? 7.065 6.216 -25.557 1.00 90.44 96 ASP A CA 1
ATOM 761 C C . ASP A 1 96 ? 7.991 5.569 -24.513 1.00 90.44 96 ASP A C 1
ATOM 763 O O . ASP A 1 96 ? 7.681 4.520 -23.946 1.00 90.44 96 ASP A O 1
ATOM 767 N N . SER A 1 97 ? 9.128 6.212 -24.234 1.00 86.12 97 SER A N 1
ATOM 768 C CA . SER A 1 97 ? 10.098 5.782 -23.221 1.00 86.12 97 SER A CA 1
ATOM 769 C C . SER A 1 97 ? 9.502 5.676 -21.810 1.00 86.12 97 SER A C 1
ATOM 771 O O . SER A 1 97 ? 10.035 4.923 -20.998 1.00 86.12 97 SER A O 1
ATOM 773 N N . GLY A 1 98 ? 8.392 6.361 -21.495 1.00 87.19 98 GLY A N 1
ATOM 774 C CA . GLY A 1 98 ? 7.630 6.134 -20.255 1.00 87.19 98 GLY A CA 1
ATOM 775 C C . GLY A 1 98 ? 7.028 4.723 -20.159 1.00 87.19 98 GLY A C 1
ATOM 776 O O . GLY A 1 98 ? 6.754 4.216 -19.073 1.00 87.19 98 GLY A O 1
ATOM 777 N N . GLN A 1 99 ? 6.882 4.039 -21.294 1.00 88.69 99 GLN A N 1
ATOM 778 C CA . GLN A 1 99 ? 6.377 2.673 -21.408 1.00 88.69 99 GLN A CA 1
ATOM 779 C C . GLN A 1 99 ? 7.483 1.621 -21.535 1.00 88.69 99 GLN A C 1
ATOM 781 O O . GLN A 1 99 ? 7.177 0.455 -21.815 1.00 88.69 99 GLN A O 1
ATOM 786 N N . LEU A 1 100 ? 8.747 2.000 -21.315 1.00 88.06 100 LEU A N 1
ATOM 787 C CA . LEU A 1 100 ? 9.891 1.083 -21.338 1.00 88.06 100 LEU A CA 1
ATOM 788 C C . LEU A 1 100 ? 9.628 -0.166 -20.478 1.00 88.06 100 LEU A C 1
ATOM 790 O O . LEU A 1 100 ? 9.970 -1.292 -20.841 1.00 88.06 100 LEU A O 1
ATOM 794 N N . CYS A 1 101 ? 8.934 0.024 -19.359 1.00 85.38 101 CYS A N 1
ATOM 795 C CA . CYS A 1 101 ? 8.716 -0.996 -18.350 1.00 85.38 101 CYS A CA 1
ATOM 796 C C . CYS A 1 101 ? 7.272 -1.479 -18.318 1.00 85.38 101 CYS A C 1
ATOM 798 O O . CYS A 1 101 ? 6.333 -0.684 -18.373 1.00 85.38 101 CYS A O 1
ATOM 800 N N . ARG A 1 102 ? 7.091 -2.793 -18.149 1.00 83.62 102 ARG A N 1
ATOM 801 C CA . ARG A 1 102 ? 5.792 -3.361 -17.779 1.00 83.62 102 ARG A CA 1
ATOM 802 C C . ARG A 1 102 ? 5.675 -3.358 -16.255 1.00 83.62 102 ARG A C 1
ATOM 804 O O . ARG A 1 102 ? 5.942 -4.364 -15.602 1.00 83.62 102 ARG A O 1
ATOM 811 N N . ILE A 1 103 ? 5.363 -2.189 -15.696 1.00 82.44 103 ILE A N 1
ATOM 812 C CA . ILE A 1 103 ? 5.180 -2.018 -14.251 1.00 82.44 103 ILE A CA 1
ATOM 813 C C . ILE A 1 103 ? 3.973 -2.850 -13.815 1.00 82.44 103 ILE A C 1
ATOM 815 O O . ILE A 1 103 ? 2.893 -2.735 -14.392 1.00 82.44 103 ILE A O 1
ATOM 819 N N . ARG A 1 104 ? 4.179 -3.715 -12.820 1.00 80.88 104 ARG A N 1
ATOM 820 C CA . ARG A 1 104 ? 3.139 -4.598 -12.284 1.00 80.88 104 ARG A CA 1
ATOM 821 C C . ARG A 1 104 ? 2.452 -3.947 -11.084 1.00 80.88 104 ARG A C 1
ATOM 823 O O . ARG A 1 104 ? 3.051 -3.120 -10.394 1.00 80.88 104 ARG A O 1
ATOM 830 N N . ALA A 1 105 ? 1.219 -4.374 -10.813 1.00 76.81 105 ALA A N 1
ATOM 831 C CA . ALA A 1 105 ? 0.573 -4.102 -9.534 1.00 76.81 105 ALA A CA 1
ATOM 832 C C . ALA A 1 105 ? 1.486 -4.560 -8.378 1.00 76.81 105 ALA A C 1
ATOM 834 O O . ALA A 1 105 ? 2.209 -5.551 -8.507 1.00 76.81 105 ALA A O 1
ATOM 835 N N . ASN A 1 106 ? 1.474 -3.813 -7.274 1.00 78.56 106 ASN A N 1
ATOM 836 C CA . ASN A 1 106 ? 2.281 -4.019 -6.063 1.00 78.56 106 ASN A CA 1
ATOM 837 C C . ASN A 1 106 ? 3.778 -3.681 -6.184 1.00 78.56 106 ASN A C 1
ATOM 839 O O . ASN A 1 106 ? 4.549 -3.951 -5.259 1.00 78.56 106 ASN A O 1
ATOM 843 N N . TRP A 1 107 ? 4.216 -3.059 -7.285 1.00 92.06 107 TRP A N 1
ATOM 844 C CA . TRP A 1 107 ? 5.547 -2.449 -7.320 1.00 92.06 107 TRP A CA 1
ATOM 845 C C . TRP A 1 107 ? 5.627 -1.271 -6.351 1.00 92.06 107 TRP A C 1
ATOM 847 O O . TRP A 1 107 ? 4.744 -0.412 -6.316 1.00 92.06 107 TRP A O 1
ATOM 857 N N . LEU A 1 108 ? 6.736 -1.216 -5.615 1.00 95.44 108 LEU A N 1
ATOM 858 C CA . LEU A 1 108 ? 7.170 -0.019 -4.917 1.00 95.44 108 LEU A CA 1
ATOM 859 C C . LEU A 1 108 ? 8.084 0.769 -5.844 1.00 95.44 108 LEU A C 1
ATOM 861 O O . LEU A 1 108 ? 9.087 0.238 -6.322 1.00 95.44 108 LEU A O 1
ATOM 865 N N . ILE A 1 109 ? 7.734 2.020 -6.108 1.00 94.38 109 ILE A N 1
ATOM 866 C CA . ILE A 1 109 ? 8.448 2.883 -7.045 1.00 94.38 109 ILE A CA 1
ATOM 867 C C . ILE A 1 109 ? 8.830 4.197 -6.372 1.00 94.38 109 ILE A C 1
ATOM 869 O O . ILE A 1 109 ? 8.098 4.714 -5.527 1.00 94.38 109 ILE A O 1
ATOM 873 N N . LYS A 1 110 ? 9.967 4.760 -6.767 1.00 94.56 110 LYS A N 1
ATOM 874 C CA . LYS A 1 110 ? 10.365 6.122 -6.408 1.00 94.56 110 LYS A CA 1
ATOM 875 C C . LYS A 1 110 ? 11.079 6.805 -7.567 1.00 94.56 110 LYS A C 1
ATOM 877 O O . LYS A 1 110 ? 11.567 6.144 -8.485 1.00 94.56 110 LYS A O 1
ATOM 882 N N . SER A 1 111 ? 11.150 8.128 -7.501 1.00 92.06 111 SER A N 1
ATOM 883 C CA . SER A 1 111 ? 12.037 8.905 -8.366 1.00 92.06 111 SER A CA 1
ATOM 884 C C . SER A 1 111 ? 13.458 8.846 -7.825 1.00 92.06 111 SER A C 1
ATOM 886 O O . SER A 1 111 ? 13.670 8.837 -6.616 1.00 92.06 111 SER A O 1
ATOM 888 N N . TYR A 1 112 ? 14.442 8.875 -8.714 1.00 88.06 112 TYR A N 1
ATOM 889 C CA . TYR A 1 112 ? 15.839 9.007 -8.323 1.00 88.06 112 TYR A CA 1
ATOM 890 C C . TYR A 1 112 ? 16.108 10.342 -7.609 1.00 88.06 112 TYR A C 1
ATOM 892 O O . TYR A 1 112 ? 16.943 10.406 -6.717 1.00 88.06 112 TYR A O 1
ATOM 900 N N . LYS A 1 113 ? 15.352 11.392 -7.960 1.00 88.00 113 LYS A N 1
ATOM 901 C CA . LYS A 1 113 ? 15.485 12.748 -7.400 1.00 88.00 113 LYS A CA 1
ATOM 902 C C . LYS A 1 113 ? 14.592 13.015 -6.182 1.00 88.00 113 LYS A C 1
ATOM 904 O O . LYS A 1 113 ? 14.651 14.101 -5.624 1.00 88.00 113 LYS A O 1
ATOM 909 N N . ASN A 1 114 ? 13.705 12.086 -5.810 1.00 89.38 114 ASN A N 1
ATOM 910 C CA . ASN A 1 114 ? 12.744 12.307 -4.727 1.00 89.38 114 ASN A CA 1
ATOM 911 C C . ASN A 1 114 ? 12.637 11.063 -3.831 1.00 89.38 114 ASN A C 1
ATOM 913 O O . ASN A 1 114 ? 12.317 9.985 -4.338 1.00 89.38 114 ASN A O 1
ATOM 917 N N . PRO A 1 115 ? 12.846 11.194 -2.508 1.00 90.38 115 PRO A N 1
ATOM 918 C CA . PRO A 1 115 ? 12.846 10.054 -1.597 1.00 90.38 115 PRO A CA 1
ATOM 919 C C . PRO A 1 115 ? 11.458 9.442 -1.363 1.00 90.38 115 PRO A C 1
ATOM 921 O O . PRO A 1 115 ? 11.387 8.329 -0.846 1.00 90.38 115 PRO A O 1
ATOM 924 N N . LYS A 1 116 ? 10.360 10.118 -1.740 1.00 94.50 116 LYS A N 1
ATOM 925 C CA . LYS A 1 116 ? 8.993 9.604 -1.569 1.00 94.50 116 LYS A CA 1
ATOM 926 C C . LYS A 1 116 ? 8.818 8.270 -2.295 1.00 94.50 116 LYS A C 1
ATOM 928 O O . LYS A 1 116 ? 9.049 8.163 -3.502 1.00 94.50 116 LYS A O 1
ATOM 933 N N . ILE A 1 117 ? 8.351 7.272 -1.551 1.00 96.50 117 ILE A N 1
ATOM 934 C CA . ILE A 1 117 ? 8.072 5.929 -2.061 1.00 96.50 117 ILE A CA 1
ATOM 935 C C . ILE A 1 117 ? 6.573 5.807 -2.311 1.00 96.50 117 ILE A C 1
ATOM 937 O O . ILE A 1 117 ? 5.747 6.196 -1.483 1.00 96.50 117 ILE A O 1
ATOM 941 N N . TYR A 1 118 ? 6.223 5.246 -3.461 1.00 96.19 118 TYR A N 1
ATOM 942 C CA . TYR A 1 118 ? 4.847 5.028 -3.873 1.00 96.19 118 TYR A CA 1
ATOM 943 C C . TYR A 1 118 ? 4.597 3.542 -4.103 1.00 96.19 118 TYR A C 1
ATOM 945 O O . TYR A 1 118 ? 5.411 2.864 -4.727 1.00 96.19 118 TYR A O 1
ATOM 953 N N . ALA A 1 119 ? 3.448 3.048 -3.652 1.00 96.00 119 ALA A N 1
ATOM 954 C CA . ALA A 1 119 ? 2.935 1.744 -4.053 1.00 96.00 119 ALA A CA 1
ATOM 955 C C . ALA A 1 119 ? 2.039 1.899 -5.289 1.00 96.00 119 ALA A C 1
ATOM 957 O O . ALA A 1 119 ? 1.188 2.792 -5.332 1.00 96.00 119 ALA A O 1
ATOM 958 N N . VAL A 1 120 ? 2.209 1.029 -6.286 1.00 94.44 120 VAL A N 1
ATOM 959 C CA . VAL A 1 120 ? 1.326 0.960 -7.460 1.00 94.44 120 VAL A CA 1
ATOM 960 C C . VAL A 1 120 ? 0.176 0.003 -7.161 1.00 94.44 120 VAL A C 1
ATOM 962 O O . VAL A 1 120 ? 0.352 -1.214 -7.196 1.00 94.44 120 VAL A O 1
ATOM 965 N N . ILE A 1 121 ? -0.999 0.549 -6.853 1.00 92.00 121 ILE A N 1
ATOM 966 C CA . ILE A 1 121 ? -2.184 -0.215 -6.431 1.00 92.00 121 ILE A CA 1
ATOM 967 C C . ILE A 1 121 ? -3.400 0.312 -7.192 1.00 92.00 121 ILE A C 1
ATOM 969 O O . ILE A 1 121 ? -3.628 1.521 -7.234 1.00 92.00 121 ILE A O 1
ATOM 973 N N . GLY A 1 122 ? -4.173 -0.590 -7.807 1.00 89.25 122 GLY A N 1
ATOM 974 C CA . GLY A 1 122 ? -5.376 -0.225 -8.569 1.00 89.25 122 GLY A CA 1
ATOM 975 C C . GLY A 1 122 ? -5.094 0.762 -9.708 1.00 89.25 122 GLY A C 1
ATOM 976 O O . GLY A 1 122 ? -5.861 1.694 -9.918 1.00 89.25 122 GLY A O 1
ATOM 977 N N . GLY A 1 123 ? -3.935 0.637 -10.367 1.00 90.00 123 GLY A N 1
ATOM 978 C CA . GLY A 1 123 ? -3.515 1.543 -11.442 1.00 90.00 123 GLY A CA 1
ATOM 979 C C . GLY A 1 123 ? -3.094 2.949 -10.990 1.00 90.00 123 GLY A C 1
ATOM 980 O O . GLY A 1 123 ? -2.779 3.779 -11.836 1.00 90.00 123 GLY A O 1
ATOM 981 N N . LYS A 1 124 ? -3.041 3.230 -9.680 1.00 93.31 124 LYS A N 1
ATOM 982 C CA . LYS A 1 124 ? -2.629 4.530 -9.124 1.00 93.31 124 LYS A CA 1
ATOM 983 C C . LYS A 1 124 ? -1.319 4.408 -8.353 1.00 93.31 124 LYS A C 1
ATOM 985 O O . LYS A 1 124 ? -1.049 3.376 -7.737 1.00 93.31 124 LYS A O 1
ATOM 990 N N . ARG A 1 125 ? -0.529 5.486 -8.318 1.00 94.19 125 ARG A N 1
ATOM 991 C CA . ARG A 1 125 ? 0.610 5.607 -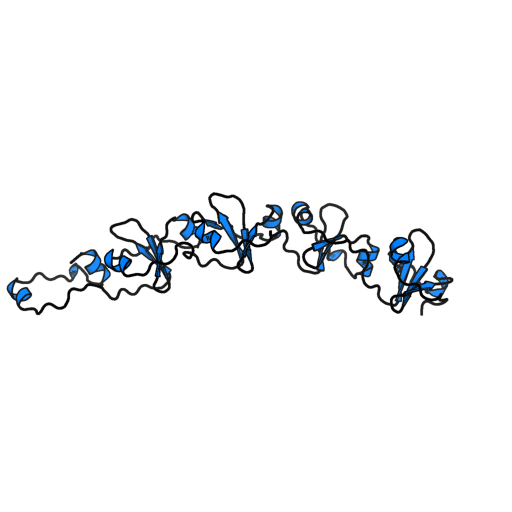7.395 1.00 94.19 125 ARG A CA 1
ATOM 992 C C . ARG A 1 125 ? 0.114 6.201 -6.080 1.00 94.19 125 ARG A C 1
ATOM 994 O O . ARG A 1 125 ? -0.369 7.331 -6.041 1.00 94.19 125 ARG A O 1
ATOM 1001 N N . ARG A 1 126 ? 0.214 5.445 -4.993 1.00 95.88 126 ARG A N 1
ATOM 1002 C CA . ARG A 1 126 ? -0.189 5.890 -3.654 1.00 95.88 126 ARG A CA 1
ATOM 1003 C C . ARG A 1 126 ? 1.046 6.144 -2.812 1.00 95.88 126 ARG A C 1
ATOM 1005 O O . ARG A 1 126 ? 1.863 5.242 -2.648 1.00 95.88 126 ARG A O 1
ATOM 1012 N N . HIS A 1 127 ? 1.196 7.366 -2.308 1.00 97.25 127 HIS A N 1
ATOM 1013 C CA . HIS A 1 127 ? 2.329 7.725 -1.455 1.00 97.25 127 HIS A CA 1
ATOM 1014 C C . HIS A 1 127 ? 2.274 6.923 -0.153 1.00 97.25 127 HIS A C 1
ATOM 1016 O O . HIS A 1 127 ? 1.264 6.979 0.546 1.00 97.25 127 HIS A O 1
ATOM 1022 N N . ILE A 1 128 ? 3.341 6.195 0.170 1.00 97.81 128 ILE A N 1
ATOM 1023 C CA . ILE A 1 128 ? 3.474 5.537 1.468 1.00 97.81 128 ILE A CA 1
ATOM 1024 C C . ILE A 1 128 ? 3.882 6.608 2.470 1.00 97.81 128 ILE A C 1
ATOM 1026 O O . ILE A 1 128 ? 4.985 7.141 2.402 1.00 97.81 128 ILE A O 1
ATOM 1030 N N . VAL A 1 129 ? 2.966 6.939 3.375 1.00 97.00 129 VAL A N 1
ATOM 1031 C CA . VAL A 1 129 ? 3.048 8.172 4.170 1.00 97.00 129 VAL A CA 1
ATOM 1032 C C . VAL A 1 129 ? 4.238 8.235 5.120 1.00 97.00 129 VAL A C 1
ATOM 1034 O O . VAL A 1 129 ? 4.661 9.333 5.464 1.00 97.00 129 VAL A O 1
ATOM 1037 N N . ASN A 1 130 ? 4.782 7.090 5.545 1.00 96.56 130 ASN A N 1
ATOM 1038 C CA . ASN A 1 130 ? 5.986 7.042 6.368 1.00 96.56 130 ASN A CA 1
ATOM 1039 C C . ASN A 1 130 ? 6.714 5.677 6.286 1.00 96.56 130 ASN A C 1
ATOM 1041 O O . ASN A 1 130 ? 6.148 4.684 5.811 1.00 96.56 130 ASN A O 1
ATOM 1045 N N . PRO A 1 131 ? 7.963 5.587 6.787 1.00 96.12 131 PRO A N 1
ATOM 1046 C CA . PRO A 1 131 ? 8.739 4.345 6.781 1.00 96.12 131 PRO A CA 1
ATOM 1047 C C . PRO A 1 131 ? 8.147 3.203 7.619 1.00 96.12 131 PRO A C 1
ATOM 1049 O O . PRO A 1 131 ? 8.414 2.038 7.328 1.00 96.12 131 PRO A O 1
ATOM 1052 N N . ALA A 1 132 ? 7.356 3.498 8.656 1.00 97.31 132 ALA A N 1
ATOM 1053 C CA . ALA A 1 132 ? 6.727 2.456 9.466 1.00 97.31 132 ALA A CA 1
ATOM 1054 C C . ALA A 1 132 ? 5.657 1.710 8.658 1.00 97.31 132 ALA A C 1
ATOM 1056 O O . ALA A 1 132 ? 5.650 0.483 8.655 1.00 97.31 132 ALA A O 1
ATOM 1057 N N . VAL A 1 133 ? 4.837 2.428 7.881 1.00 98.06 133 VAL A N 1
ATOM 1058 C CA . VAL A 1 133 ? 3.867 1.819 6.955 1.00 98.06 133 VAL A CA 1
ATOM 1059 C C . VAL A 1 133 ? 4.584 0.971 5.909 1.00 98.06 133 VAL A C 1
ATOM 1061 O O . VAL A 1 133 ? 4.158 -0.149 5.643 1.00 98.06 133 VAL A O 1
ATOM 1064 N N . LEU A 1 134 ? 5.706 1.456 5.362 1.00 97.00 134 LEU A N 1
ATOM 1065 C CA . LEU A 1 134 ? 6.523 0.678 4.429 1.00 97.00 134 LEU A CA 1
ATOM 1066 C C . LEU A 1 134 ? 6.976 -0.655 5.048 1.00 97.00 134 LEU A C 1
ATOM 1068 O O . LEU A 1 134 ? 6.747 -1.713 4.464 1.00 97.00 134 LEU A O 1
ATOM 1072 N N . ARG A 1 135 ? 7.588 -0.610 6.238 1.00 96.19 135 ARG A N 1
ATOM 1073 C CA . ARG A 1 135 ? 8.123 -1.800 6.921 1.00 96.19 135 ARG A CA 1
ATOM 1074 C C . ARG A 1 135 ? 7.035 -2.774 7.367 1.00 96.19 135 ARG A C 1
ATOM 1076 O O . ARG A 1 135 ? 7.250 -3.980 7.304 1.00 96.19 135 ARG A O 1
ATOM 1083 N N . THR A 1 136 ? 5.884 -2.267 7.801 1.00 96.69 136 THR A N 1
ATOM 1084 C CA . THR A 1 136 ? 4.762 -3.095 8.262 1.00 96.69 136 THR A CA 1
ATOM 1085 C C . THR A 1 136 ? 4.004 -3.728 7.100 1.00 96.69 136 THR A C 1
ATOM 1087 O O . THR A 1 136 ? 3.698 -4.914 7.156 1.00 96.69 136 THR A O 1
ATOM 1090 N N . CYS A 1 137 ? 3.708 -2.964 6.048 1.00 96.38 137 CYS A N 1
ATOM 1091 C CA . CYS A 1 137 ? 2.786 -3.394 4.995 1.00 96.38 137 CYS A CA 1
ATOM 1092 C C . CYS A 1 137 ? 3.454 -3.980 3.755 1.00 96.38 137 CYS A C 1
ATOM 1094 O O . CYS A 1 137 ? 2.791 -4.660 2.979 1.00 96.38 137 CYS A O 1
ATOM 1096 N N . PHE A 1 138 ? 4.748 -3.729 3.562 1.00 96.00 138 PHE A N 1
ATOM 1097 C CA . PHE A 1 138 ? 5.488 -4.172 2.382 1.00 96.00 138 PHE A CA 1
ATOM 1098 C C . PHE A 1 138 ? 6.808 -4.853 2.764 1.00 96.00 138 PHE A C 1
ATOM 1100 O O . PHE A 1 138 ? 7.817 -4.717 2.068 1.00 96.00 138 PHE A O 1
ATOM 1107 N N . LYS A 1 139 ? 6.822 -5.589 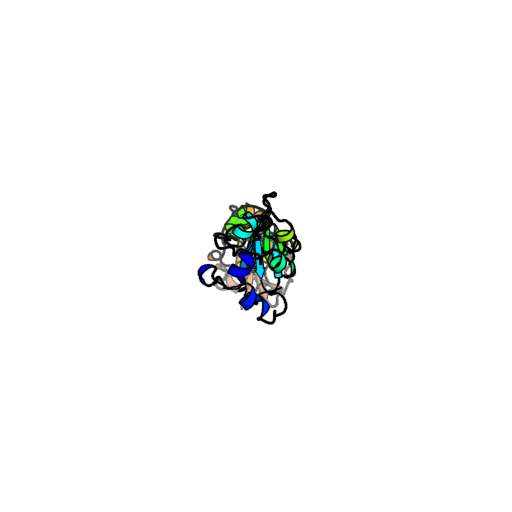3.883 1.00 94.19 139 LYS A N 1
ATOM 1108 C CA . LYS A 1 139 ? 7.990 -6.361 4.326 1.00 94.19 139 LYS A CA 1
ATOM 1109 C C . LYS A 1 139 ? 8.480 -7.270 3.188 1.00 94.19 139 LYS A C 1
ATOM 1111 O O . LYS A 1 139 ? 7.704 -8.029 2.621 1.00 94.19 139 LYS A O 1
ATOM 1116 N N . GLY A 1 140 ? 9.763 -7.163 2.840 1.00 91.94 140 GLY A N 1
ATOM 1117 C CA . GLY A 1 140 ? 10.387 -7.944 1.762 1.00 91.94 140 GLY A CA 1
ATOM 1118 C C . GLY A 1 140 ? 10.200 -7.390 0.342 1.00 91.94 140 GLY A C 1
ATOM 1119 O O . GLY A 1 140 ? 10.821 -7.897 -0.593 1.00 91.94 140 GLY A O 1
ATOM 1120 N N . HIS A 1 141 ? 9.411 -6.329 0.142 1.00 93.44 141 HIS A N 1
ATOM 1121 C CA . HIS A 1 141 ? 9.258 -5.724 -1.182 1.00 93.44 141 HIS A CA 1
ATOM 1122 C C . HIS A 1 141 ? 10.462 -4.849 -1.549 1.00 93.44 141 HIS A C 1
ATOM 1124 O O . HIS A 1 141 ? 10.919 -4.010 -0.773 1.00 93.44 141 HIS A O 1
ATOM 1130 N N . LYS A 1 142 ? 10.938 -4.990 -2.791 1.00 92.69 142 LYS A N 1
ATOM 1131 C CA . LYS A 1 142 ? 12.020 -4.163 -3.342 1.00 92.69 142 LYS A CA 1
ATOM 1132 C C . LYS A 1 142 ? 11.473 -2.849 -3.898 1.00 92.69 142 LYS A C 1
ATOM 1134 O O . LYS A 1 142 ? 10.556 -2.855 -4.721 1.00 92.69 142 LYS A O 1
ATOM 1139 N N . VAL A 1 143 ? 12.091 -1.736 -3.508 1.00 94.44 143 VAL A N 1
ATOM 1140 C CA . VAL A 1 143 ? 11.809 -0.409 -4.073 1.00 94.44 143 VAL A CA 1
ATOM 1141 C C . VAL A 1 143 ? 12.592 -0.224 -5.369 1.00 94.44 143 VAL A C 1
ATOM 1143 O O . VAL A 1 143 ? 13.811 -0.380 -5.404 1.00 94.44 143 VAL A O 1
ATOM 1146 N N . LYS A 1 144 ? 11.891 0.131 -6.445 1.00 93.19 144 LYS A N 1
ATOM 1147 C CA . LYS A 1 144 ? 12.464 0.413 -7.763 1.00 93.19 144 LYS A CA 1
ATOM 1148 C C . LYS A 1 144 ? 12.619 1.919 -7.944 1.00 93.19 144 LYS A C 1
ATOM 1150 O O . LYS A 1 144 ? 11.655 2.666 -7.800 1.00 93.19 144 LYS A O 1
ATOM 1155 N N . SER A 1 145 ? 13.836 2.359 -8.241 1.00 93.44 145 SER A N 1
ATOM 1156 C CA . SER A 1 145 ? 14.158 3.772 -8.450 1.00 93.44 145 SER A CA 1
ATOM 1157 C C . SER A 1 145 ? 14.228 4.076 -9.942 1.00 93.44 145 SER A C 1
ATOM 1159 O O . SER A 1 145 ? 14.925 3.366 -10.665 1.00 93.44 145 SER A O 1
ATOM 1161 N N . PHE A 1 146 ? 13.526 5.117 -10.384 1.00 92.50 146 PHE A N 1
ATOM 1162 C CA . PHE A 1 146 ? 13.482 5.547 -11.782 1.00 92.50 146 PHE A CA 1
ATOM 1163 C C . PHE A 1 146 ? 14.033 6.959 -11.949 1.00 92.50 146 PHE A C 1
ATOM 1165 O O . PHE A 1 146 ? 13.675 7.870 -11.202 1.00 92.50 146 PHE A O 1
ATOM 1172 N N . VAL A 1 147 ? 14.875 7.148 -12.959 1.00 91.56 147 VAL A N 1
ATOM 1173 C CA . VAL A 1 147 ? 15.383 8.448 -13.405 1.00 91.56 147 VAL A CA 1
ATOM 1174 C C . VAL A 1 147 ? 14.360 9.109 -14.330 1.00 91.56 147 VAL A C 1
ATOM 1176 O O . VAL A 1 147 ? 14.013 10.274 -14.130 1.00 91.56 147 VAL A O 1
ATOM 1179 N N . ASN A 1 148 ? 13.819 8.368 -15.306 1.00 88.88 148 ASN A N 1
ATOM 1180 C CA . ASN A 1 148 ? 12.800 8.889 -16.213 1.00 88.88 148 ASN A CA 1
ATOM 1181 C C . ASN A 1 148 ? 11.448 9.059 -15.502 1.00 88.88 148 ASN A C 1
ATOM 1183 O O . ASN A 1 148 ? 10.691 8.104 -15.310 1.00 88.88 148 ASN A O 1
ATOM 1187 N N . GLN A 1 149 ? 11.099 10.306 -15.183 1.00 86.81 149 GLN A N 1
ATOM 1188 C CA . GLN A 1 149 ? 9.843 10.635 -14.507 1.00 86.81 149 GLN A CA 1
ATOM 1189 C C . GLN A 1 149 ? 8.593 10.234 -15.298 1.00 86.81 149 GLN A C 1
ATOM 1191 O O . GLN A 1 149 ? 7.569 9.950 -14.676 1.00 86.81 149 GLN A O 1
ATOM 1196 N N . ARG A 1 150 ? 8.663 10.124 -16.634 1.00 88.00 150 ARG A N 1
ATOM 1197 C CA . ARG A 1 150 ? 7.519 9.673 -17.449 1.00 88.00 150 ARG A CA 1
ATOM 1198 C C . ARG A 1 150 ? 7.060 8.264 -17.072 1.00 88.00 150 ARG A C 1
ATOM 1200 O O . ARG A 1 150 ? 5.873 7.967 -17.153 1.00 88.00 150 ARG A O 1
ATOM 1207 N N . ILE A 1 151 ? 7.978 7.415 -16.596 1.00 88.25 151 ILE A N 1
ATOM 1208 C CA . ILE A 1 151 ? 7.650 6.076 -16.085 1.00 88.25 151 ILE A CA 1
ATOM 1209 C C . ILE A 1 151 ? 6.727 6.182 -14.858 1.00 88.25 151 ILE A C 1
ATOM 1211 O O . ILE A 1 151 ? 5.765 5.426 -14.734 1.00 88.25 151 ILE A O 1
ATOM 1215 N N . LEU A 1 152 ? 6.993 7.141 -13.966 1.00 87.75 152 LEU A N 1
ATOM 1216 C CA . LEU A 1 152 ? 6.199 7.378 -12.756 1.00 87.75 152 LEU A CA 1
ATOM 1217 C C . LEU A 1 152 ? 4.870 8.083 -13.069 1.00 87.75 152 LEU A C 1
ATOM 1219 O O . LEU A 1 152 ? 3.847 7.751 -12.475 1.00 87.75 152 LEU A O 1
ATOM 1223 N N . GLN A 1 153 ? 4.884 9.046 -13.998 1.00 87.88 153 GLN A N 1
ATOM 1224 C CA . GLN A 1 153 ? 3.721 9.858 -14.388 1.00 87.88 153 GLN A CA 1
ATOM 1225 C C . GLN A 1 153 ? 2.628 9.053 -15.096 1.00 87.88 153 GLN A C 1
ATOM 1227 O O . GLN A 1 153 ? 1.476 9.473 -15.108 1.00 87.88 153 GLN A O 1
ATOM 1232 N N . ARG A 1 154 ? 2.956 7.862 -15.614 1.00 88.69 154 ARG A N 1
ATOM 1233 C CA . ARG A 1 154 ? 1.973 6.927 -16.176 1.00 88.69 154 ARG A CA 1
ATOM 1234 C C . ARG A 1 154 ? 0.916 6.476 -15.162 1.00 88.69 154 ARG A C 1
ATOM 1236 O O . ARG A 1 154 ? -0.160 6.037 -15.558 1.00 88.69 154 ARG A O 1
ATOM 1243 N N . PHE A 1 155 ? 1.221 6.569 -13.869 1.00 90.06 155 PHE A N 1
ATOM 1244 C CA . PHE A 1 155 ? 0.286 6.248 -12.802 1.00 90.06 155 PHE A CA 1
ATOM 1245 C C . PHE A 1 155 ? -0.280 7.543 -12.217 1.00 90.06 155 PHE A C 1
ATOM 1247 O O . PHE A 1 155 ? 0.476 8.303 -11.593 1.00 90.06 155 PHE A O 1
ATOM 1254 N N . PRO A 1 156 ? -1.593 7.803 -12.361 1.00 92.81 156 PRO A N 1
ATOM 1255 C CA . PRO A 1 156 ? -2.215 8.938 -11.698 1.00 92.81 156 PRO A CA 1
ATOM 1256 C C . PRO A 1 156 ? -2.037 8.836 -10.181 1.00 92.81 156 PRO A C 1
ATOM 1258 O O . PRO A 1 156 ? -1.928 7.744 -9.606 1.00 92.81 156 PRO A O 1
ATOM 1261 N N . SER A 1 157 ? -1.980 9.993 -9.523 1.00 93.88 157 SER A N 1
ATOM 1262 C CA . SER A 1 157 ? -1.858 10.046 -8.069 1.00 93.88 157 SER A CA 1
ATOM 1263 C C . SER A 1 157 ? -3.116 9.468 -7.421 1.00 93.88 157 SER A C 1
ATOM 1265 O O . SER A 1 157 ? -4.235 9.821 -7.784 1.00 93.88 157 SER A O 1
ATOM 1267 N N . GLY A 1 158 ? -2.939 8.562 -6.465 1.00 93.94 158 GLY A N 1
ATOM 1268 C CA . GLY A 1 158 ? -4.016 8.065 -5.615 1.00 93.94 158 GLY A CA 1
ATOM 1269 C C . GLY A 1 158 ? -3.964 8.677 -4.220 1.00 93.94 158 GLY A C 1
ATOM 1270 O O . GLY A 1 158 ? -2.988 9.334 -3.856 1.00 93.94 158 GLY A O 1
ATOM 1271 N N . LEU A 1 159 ? -4.997 8.394 -3.421 1.00 93.31 159 LEU A N 1
ATOM 1272 C CA . LEU A 1 159 ? -4.984 8.696 -1.989 1.00 93.31 159 LEU A CA 1
ATOM 1273 C C . LEU A 1 159 ? -3.735 8.096 -1.316 1.00 93.31 159 LEU A C 1
ATOM 1275 O O . LEU A 1 159 ? -3.303 7.007 -1.718 1.00 93.31 159 LEU A O 1
ATOM 1279 N N . PRO A 1 160 ? -3.165 8.764 -0.299 1.00 96.12 160 PRO A N 1
ATOM 1280 C CA . PRO A 1 160 ? -2.032 8.231 0.443 1.00 96.12 160 PRO A CA 1
ATOM 1281 C C . PRO A 1 160 ? -2.315 6.830 1.005 1.00 96.12 160 PRO A C 1
ATOM 1283 O O . PRO A 1 160 ? -3.421 6.527 1.450 1.00 96.12 160 PRO A O 1
ATOM 1286 N N . PHE A 1 161 ? -1.304 5.966 0.981 1.00 96.81 161 PHE A N 1
ATOM 1287 C CA . PHE A 1 161 ? -1.362 4.634 1.567 1.00 96.81 161 PHE A CA 1
ATOM 1288 C C . PHE A 1 161 ? -0.895 4.714 3.022 1.00 96.81 161 PHE A C 1
ATOM 1290 O O . PHE A 1 161 ? 0.284 4.959 3.289 1.00 96.81 161 PHE A O 1
ATOM 1297 N N . THR A 1 162 ? -1.827 4.538 3.955 1.00 97.56 162 THR A N 1
ATOM 1298 C CA . THR A 1 162 ? -1.596 4.740 5.395 1.00 97.56 162 THR A CA 1
ATOM 1299 C C . THR A 1 162 ? -1.505 3.443 6.189 1.00 97.56 162 THR A C 1
ATOM 1301 O O . THR A 1 162 ? -0.915 3.433 7.261 1.00 97.56 162 THR A O 1
ATOM 1304 N N . ASN A 1 163 ? -2.084 2.350 5.692 1.00 96.19 163 ASN A N 1
ATOM 1305 C CA . ASN A 1 163 ? -2.128 1.062 6.378 1.00 96.19 163 ASN A CA 1
ATOM 1306 C C . ASN A 1 163 ? -2.490 -0.073 5.402 1.00 96.19 163 ASN A C 1
ATOM 1308 O O . ASN A 1 163 ? -2.895 0.175 4.269 1.00 96.19 163 ASN A O 1
ATOM 1312 N N . CYS A 1 164 ? -2.363 -1.309 5.874 1.00 95.56 164 CYS A N 1
ATOM 1313 C CA . CYS A 1 164 ? -2.696 -2.552 5.170 1.00 95.56 164 CYS A CA 1
ATOM 1314 C C . CYS A 1 164 ? -3.665 -3.417 5.992 1.00 95.56 164 CYS A C 1
ATOM 1316 O O . CYS A 1 164 ? -3.647 -4.646 5.900 1.00 95.56 164 CYS A O 1
ATOM 1318 N N . PHE A 1 165 ? -4.464 -2.786 6.852 1.00 96.81 165 PHE A N 1
ATOM 1319 C CA . PHE A 1 165 ? -5.413 -3.496 7.694 1.00 96.81 165 PHE A CA 1
ATOM 1320 C C . PHE A 1 165 ? -6.569 -4.033 6.848 1.00 96.81 165 PHE A C 1
ATOM 1322 O O . PHE A 1 165 ? -6.996 -3.409 5.876 1.00 96.81 165 PHE A O 1
ATOM 1329 N N . ARG A 1 166 ? -7.059 -5.218 7.215 1.00 95.75 166 ARG A N 1
ATOM 1330 C CA . ARG A 1 166 ? -8.276 -5.796 6.638 1.00 95.75 166 ARG A CA 1
ATOM 1331 C C . ARG A 1 166 ? -9.490 -5.270 7.396 1.00 95.75 166 ARG A C 1
ATOM 1333 O O . ARG A 1 166 ? -9.368 -4.909 8.566 1.00 95.75 166 ARG A O 1
ATOM 1340 N N . GLU A 1 167 ? -10.643 -5.246 6.740 1.00 94.00 167 GLU A N 1
ATOM 1341 C CA . GLU A 1 167 ? -11.909 -4.920 7.400 1.00 94.00 167 GLU A CA 1
ATOM 1342 C C . GLU A 1 167 ? -12.127 -5.840 8.614 1.00 94.00 167 GLU A C 1
ATOM 1344 O O . GLU A 1 167 ? -11.860 -7.041 8.545 1.00 94.00 167 GLU A O 1
ATOM 1349 N N . GLY A 1 168 ? -12.539 -5.262 9.743 1.00 92.31 168 GLY A N 1
ATOM 1350 C CA . GLY A 1 168 ? -12.717 -5.965 11.015 1.00 92.31 168 GLY A CA 1
ATOM 1351 C C . GLY A 1 168 ? -11.425 -6.235 11.794 1.00 92.31 168 GLY A C 1
ATOM 1352 O O . GLY A 1 168 ? -11.488 -6.782 12.893 1.00 92.31 168 GLY A O 1
ATOM 1353 N N . ALA A 1 169 ? -10.248 -5.852 11.284 1.00 97.88 169 ALA A N 1
ATOM 1354 C CA . ALA A 1 169 ? -8.996 -6.053 12.011 1.00 97.88 169 ALA A CA 1
ATOM 1355 C C . ALA A 1 169 ? -8.993 -5.286 13.341 1.00 97.88 169 ALA A C 1
ATOM 1357 O O . ALA A 1 169 ? -9.297 -4.092 13.380 1.00 97.88 169 ALA A O 1
ATOM 1358 N N . LEU A 1 170 ? -8.587 -5.961 14.416 1.00 98.38 170 LEU A N 1
ATOM 1359 C CA . LEU A 1 170 ? -8.404 -5.364 15.734 1.00 98.38 170 LEU A CA 1
ATOM 1360 C C . LEU A 1 170 ? -6.937 -5.003 15.931 1.00 98.38 170 LEU A C 1
ATOM 1362 O O . LEU A 1 170 ? -6.048 -5.846 15.797 1.00 98.38 170 LEU A O 1
ATOM 1366 N N . LEU A 1 171 ? -6.678 -3.738 16.243 1.00 98.06 171 LEU A N 1
ATOM 1367 C CA . LEU A 1 171 ? -5.329 -3.203 16.351 1.00 98.06 171 LEU A CA 1
ATOM 1368 C C . LEU A 1 171 ? -5.152 -2.287 17.561 1.00 98.06 171 LEU A C 1
ATOM 1370 O O . LEU A 1 171 ? -6.065 -1.563 17.958 1.00 98.06 171 LEU A O 1
ATOM 1374 N N . LYS A 1 172 ? -3.938 -2.268 18.108 1.00 98.38 172 LYS A N 1
ATOM 1375 C CA . LYS A 1 172 ? -3.496 -1.296 19.117 1.00 98.38 172 LYS A CA 1
ATOM 1376 C C . LYS A 1 172 ? -2.091 -0.783 18.812 1.00 98.38 172 LYS A C 1
ATOM 1378 O O . LYS A 1 172 ? -1.322 -1.428 18.100 1.00 98.38 172 LYS A O 1
ATOM 1383 N N . GLY A 1 173 ? -1.783 0.392 19.353 1.00 98.00 173 GLY A N 1
ATOM 1384 C CA . GLY A 1 173 ? -0.407 0.878 19.484 1.00 98.00 173 GLY A CA 1
ATOM 1385 C C . GLY A 1 173 ? 0.238 0.353 20.770 1.00 98.00 173 GLY A C 1
ATOM 1386 O O . GLY A 1 173 ? -0.203 -0.654 21.324 1.00 98.00 173 GLY A O 1
ATOM 1387 N N . SER A 1 174 ? 1.230 1.073 21.295 1.00 97.38 174 SER A N 1
ATOM 1388 C CA . SER A 1 174 ? 1.816 0.768 22.611 1.00 97.38 174 SER A CA 1
ATOM 1389 C C . SER A 1 174 ? 0.855 1.055 23.773 1.00 97.38 174 SER A C 1
ATOM 1391 O O . SER A 1 174 ? 0.891 0.368 24.787 1.00 97.38 174 SER A O 1
ATOM 1393 N N . GLY A 1 175 ? -0.035 2.041 23.621 1.00 96.38 175 GLY A N 1
ATOM 1394 C CA . GLY A 1 175 ? -1.017 2.419 24.643 1.00 96.38 175 GLY A CA 1
ATOM 1395 C C . GLY A 1 175 ? -2.194 1.438 24.789 1.00 96.38 175 GLY A C 1
ATOM 1396 O O . GLY A 1 175 ? -2.363 0.529 23.971 1.00 96.38 175 GLY A O 1
ATOM 1397 N N . PRO A 1 176 ? -3.064 1.628 25.799 1.00 95.81 176 PRO A N 1
ATOM 1398 C CA . PRO A 1 176 ? -4.149 0.693 26.120 1.00 95.81 176 PRO A CA 1
ATOM 1399 C C . PRO A 1 176 ? -5.298 0.697 25.100 1.00 95.81 176 PRO A C 1
ATOM 1401 O O . PRO A 1 176 ? -6.026 -0.285 25.001 1.00 95.81 176 PRO A O 1
ATOM 1404 N N . LYS A 1 177 ? -5.447 1.774 24.318 1.00 97.56 177 LYS A N 1
ATOM 1405 C CA . LYS A 1 177 ? -6.543 1.949 23.354 1.00 97.56 177 LYS A CA 1
ATOM 1406 C C . LYS A 1 177 ? -6.531 0.856 22.280 1.00 97.56 177 LYS A C 1
ATOM 1408 O O . LYS A 1 177 ? -5.530 0.686 21.577 1.00 97.56 177 LYS A O 1
ATOM 1413 N N . VAL A 1 178 ? -7.666 0.178 22.115 1.00 98.25 178 VAL A N 1
ATOM 1414 C CA . VAL A 1 178 ? -7.904 -0.809 21.052 1.00 98.25 178 VAL A CA 1
ATOM 1415 C C . VAL A 1 178 ? -8.853 -0.227 20.017 1.00 98.25 178 VAL A C 1
ATOM 1417 O O . VAL A 1 178 ? -9.827 0.454 20.342 1.00 98.25 178 VAL A O 1
ATOM 1420 N N . TYR A 1 179 ? -8.561 -0.492 18.752 1.00 98.38 179 TYR A N 1
ATOM 1421 C CA . TYR A 1 179 ? -9.341 -0.026 17.622 1.00 98.38 179 TYR A CA 1
ATOM 1422 C C . TYR A 1 179 ? -9.789 -1.209 16.774 1.00 98.38 179 TYR A C 1
ATOM 1424 O O . TYR A 1 179 ? -9.040 -2.169 16.608 1.00 98.38 179 TYR A O 1
ATOM 1432 N N . VAL A 1 180 ? -10.970 -1.096 16.174 1.00 97.62 180 VAL A N 1
ATOM 1433 C CA . VAL A 1 180 ? -11.358 -1.919 15.023 1.00 97.62 180 VAL A CA 1
ATOM 1434 C C . VAL A 1 180 ? -11.172 -1.101 13.746 1.00 97.62 180 VAL A C 1
ATOM 1436 O O . VAL A 1 180 ? -11.463 0.100 13.720 1.00 97.62 180 VAL A O 1
ATOM 1439 N N . PHE A 1 181 ? -10.657 -1.720 12.689 1.00 97.62 181 PHE A N 1
ATOM 1440 C CA . PHE A 1 181 ? -10.590 -1.114 11.366 1.00 97.62 181 PHE A CA 1
ATOM 1441 C C . PHE A 1 181 ? -11.885 -1.390 10.603 1.00 97.62 181 PHE A C 1
ATOM 1443 O O . PHE A 1 181 ? -12.176 -2.542 10.294 1.00 97.62 181 PHE A O 1
ATOM 1450 N N . MET A 1 182 ? -12.662 -0.343 10.321 1.00 91.88 182 MET A N 1
ATOM 1451 C CA . MET A 1 182 ? -13.907 -0.450 9.559 1.00 91.88 182 MET A CA 1
ATOM 1452 C C . MET A 1 182 ? -14.089 0.719 8.596 1.00 91.88 182 MET A C 1
ATOM 1454 O O . MET A 1 182 ? -13.849 1.877 8.959 1.00 91.88 182 MET A O 1
ATOM 1458 N N . HIS A 1 183 ? -14.545 0.429 7.379 1.00 89.31 183 HIS A N 1
ATOM 1459 C CA . HIS A 1 183 ? -14.779 1.404 6.308 1.00 89.31 183 HIS A CA 1
ATOM 1460 C C . HIS A 1 183 ? -13.562 2.306 6.041 1.00 89.31 183 HIS A C 1
ATOM 1462 O O . HIS A 1 183 ? -13.673 3.526 5.901 1.00 89.31 183 HIS A O 1
ATOM 1468 N N . GLY A 1 184 ? -12.367 1.709 6.037 1.00 90.44 184 GLY A N 1
ATOM 1469 C CA . GLY A 1 184 ? -11.116 2.430 5.794 1.00 90.44 184 GLY A CA 1
ATOM 1470 C C . GLY A 1 184 ? -10.617 3.286 6.967 1.00 90.44 184 GLY A C 1
ATOM 1471 O O . GLY A 1 184 ? -9.668 4.055 6.786 1.00 90.44 184 GLY A O 1
ATOM 1472 N N . LYS A 1 185 ? -11.233 3.185 8.154 1.00 96.12 185 LYS A N 1
ATOM 1473 C CA . LYS A 1 185 ? -10.898 3.992 9.336 1.00 96.12 185 LYS A CA 1
ATOM 1474 C C . LYS A 1 185 ? -10.676 3.122 10.574 1.00 96.12 185 LYS A C 1
ATOM 1476 O O . LYS A 1 185 ? -11.400 2.158 10.798 1.00 96.12 185 LYS A O 1
ATOM 1481 N N . LYS A 1 186 ? -9.735 3.503 11.442 1.00 97.94 186 LYS A N 1
ATOM 1482 C CA . LYS A 1 186 ? -9.647 2.966 12.807 1.00 97.94 186 LYS A CA 1
ATOM 1483 C C . LYS A 1 186 ? -10.697 3.637 13.692 1.00 97.94 186 LYS A C 1
ATOM 1485 O O . LYS A 1 186 ? -10.784 4.866 13.740 1.00 97.94 186 LYS A O 1
ATOM 1490 N N . ARG A 1 187 ? -11.482 2.845 14.414 1.00 97.38 187 ARG A N 1
ATOM 1491 C CA . ARG A 1 187 ? -12.512 3.314 15.349 1.00 97.38 187 ARG A CA 1
ATOM 1492 C C . ARG A 1 187 ? -12.172 2.815 16.739 1.00 97.38 187 ARG A C 1
ATOM 1494 O O . ARG A 1 187 ? -11.988 1.617 16.930 1.00 97.38 187 ARG A O 1
ATOM 1501 N N . HIS A 1 188 ? -12.023 3.742 17.680 1.00 97.50 188 HIS A N 1
ATOM 1502 C CA . HIS A 1 188 ? -11.673 3.403 19.057 1.00 97.50 188 HIS A CA 1
ATOM 1503 C C . HIS A 1 188 ? -12.825 2.642 19.703 1.00 97.50 188 HIS A C 1
ATOM 1505 O O . HIS A 1 188 ? -13.949 3.131 19.675 1.00 97.50 188 HIS A O 1
ATOM 1511 N N . ILE A 1 189 ? -12.547 1.479 20.279 1.00 95.75 189 ILE A N 1
ATOM 1512 C CA . ILE A 1 189 ? -13.518 0.732 21.074 1.00 95.75 189 ILE A CA 1
ATOM 1513 C C . ILE A 1 189 ? -13.474 1.328 22.475 1.00 95.75 189 ILE A C 1
ATOM 1515 O O . ILE A 1 189 ? -12.446 1.250 23.143 1.00 95.75 189 ILE A O 1
ATOM 1519 N N . THR A 1 190 ? -14.551 1.991 22.894 1.00 91.75 190 THR A N 1
ATOM 1520 C CA . THR A 1 190 ? -14.479 2.911 24.040 1.00 91.75 190 THR A CA 1
ATOM 1521 C C . THR A 1 190 ? -14.262 2.241 25.385 1.00 91.75 190 THR A C 1
ATOM 1523 O O . THR A 1 190 ? -13.733 2.892 26.282 1.00 91.75 190 THR A O 1
ATOM 1526 N N . ASN A 1 191 ? -14.635 0.968 25.538 1.00 88.44 191 ASN A N 1
ATOM 1527 C CA . ASN A 1 191 ? -14.396 0.198 26.757 1.00 88.44 191 ASN A CA 1
ATOM 1528 C C . ASN A 1 191 ? -14.454 -1.331 26.505 1.00 88.44 191 ASN A C 1
ATOM 1530 O O . ASN A 1 191 ? -14.941 -1.776 25.457 1.00 88.44 191 ASN A O 1
ATOM 1534 N N . PRO A 1 192 ? -13.986 -2.159 27.463 1.00 90.25 192 PRO A N 1
ATOM 1535 C CA . PRO A 1 192 ? -14.006 -3.622 27.356 1.00 90.25 192 PRO A CA 1
ATOM 1536 C C . PRO A 1 192 ? -15.397 -4.250 27.194 1.00 90.25 192 PRO A C 1
ATOM 1538 O O . PRO A 1 192 ? -15.520 -5.324 26.602 1.00 90.25 192 PRO A O 1
ATOM 1541 N N . ALA A 1 193 ? -16.458 -3.610 27.690 1.00 85.25 193 ALA A N 1
ATOM 1542 C CA . ALA A 1 193 ? -17.809 -4.136 27.534 1.00 85.25 193 ALA A CA 1
ATOM 1543 C C . ALA A 1 193 ? -18.330 -3.967 26.108 1.00 85.25 193 ALA A C 1
ATOM 1545 O O . ALA A 1 193 ? -18.935 -4.901 25.587 1.00 85.25 193 ALA A O 1
ATOM 1546 N N . VAL A 1 194 ? -18.023 -2.847 25.438 1.00 87.75 194 VAL A N 1
ATOM 1547 C CA . VAL A 1 194 ? -18.261 -2.696 23.992 1.00 87.75 194 VAL A CA 1
ATOM 1548 C C . VAL A 1 194 ? -17.476 -3.756 23.230 1.00 87.75 194 VAL A C 1
ATOM 1550 O O . VAL A 1 194 ? -18.043 -4.430 22.377 1.00 87.75 194 VAL A O 1
ATOM 1553 N N . PHE A 1 195 ? -16.198 -3.952 23.570 1.00 91.56 195 PHE A N 1
ATOM 1554 C CA . PHE A 1 195 ? -15.355 -4.968 22.938 1.00 91.56 195 PHE A CA 1
ATOM 1555 C C . PHE A 1 195 ? -16.011 -6.359 22.989 1.00 91.56 195 PHE A C 1
ATOM 1557 O O . PHE A 1 195 ? -16.205 -6.995 21.952 1.00 91.56 195 PHE A O 1
ATOM 1564 N N . LYS A 1 196 ? -16.440 -6.784 24.185 1.00 88.06 196 LYS A N 1
ATOM 1565 C CA . LYS A 1 196 ? -17.120 -8.068 24.406 1.00 88.06 196 LYS A CA 1
ATOM 1566 C C . LYS A 1 196 ? -18.500 -8.127 23.738 1.00 88.06 196 LYS A C 1
ATOM 1568 O O . LYS A 1 196 ? -18.829 -9.141 23.129 1.00 88.06 196 LYS A O 1
ATOM 1573 N N . ALA A 1 197 ? -19.290 -7.054 23.800 1.00 83.38 197 ALA A N 1
ATOM 1574 C CA . ALA A 1 197 ? -20.608 -6.965 23.163 1.00 83.38 197 ALA A CA 1
ATOM 1575 C C . ALA A 1 197 ? -20.545 -7.116 21.639 1.00 83.38 197 ALA A C 1
ATOM 1577 O O . ALA A 1 197 ? -21.431 -7.716 21.036 1.00 83.38 197 ALA A O 1
ATOM 1578 N N . CYS A 1 198 ? -19.488 -6.589 21.023 1.00 84.69 198 CYS A N 1
ATOM 1579 C CA . CYS A 1 198 ? -19.223 -6.729 19.597 1.00 84.69 198 CYS A CA 1
ATOM 1580 C C . CYS A 1 198 ? -18.721 -8.131 19.201 1.00 84.69 198 CYS A C 1
ATOM 1582 O O . CYS A 1 198 ? -18.508 -8.382 18.019 1.00 84.69 198 CYS A O 1
ATOM 1584 N N . GLY A 1 199 ? -18.521 -9.042 20.162 1.00 88.44 199 GLY A N 1
ATOM 1585 C CA . GLY A 1 199 ? -18.019 -10.396 19.915 1.00 88.44 199 GLY A CA 1
ATOM 1586 C C . GLY A 1 199 ? -16.522 -10.468 19.611 1.00 88.44 199 GLY A C 1
ATOM 1587 O O . GLY A 1 199 ? -16.037 -11.516 19.184 1.00 88.44 199 GLY A O 1
ATOM 1588 N N . TYR A 1 200 ? -15.785 -9.376 19.823 1.00 93.50 200 TYR A N 1
ATOM 1589 C CA . TYR A 1 200 ? -14.345 -9.341 19.609 1.00 93.50 200 TYR A CA 1
ATOM 1590 C C . TYR A 1 200 ? -13.607 -10.159 20.667 1.00 93.50 200 TYR A C 1
ATOM 1592 O O . TYR A 1 200 ? -14.011 -10.216 21.830 1.00 93.50 200 TYR A O 1
ATOM 1600 N N . GLN A 1 201 ? -12.494 -10.768 20.260 1.00 95.69 201 GLN A N 1
ATOM 1601 C CA . GLN A 1 201 ? -11.648 -11.572 21.137 1.00 95.69 201 GLN A CA 1
ATOM 1602 C C . GLN A 1 201 ? -10.299 -10.892 21.345 1.00 95.69 201 GLN A C 1
ATOM 1604 O O . GLN A 1 201 ? -9.672 -10.430 20.392 1.00 95.69 201 GLN A O 1
ATOM 1609 N N . TRP A 1 202 ? -9.812 -10.847 22.586 1.00 96.06 202 TRP A N 1
ATOM 1610 C CA . TRP A 1 202 ? -8.527 -10.207 22.898 1.00 96.06 202 TRP A CA 1
ATOM 1611 C C . TRP A 1 202 ? -7.354 -10.862 22.159 1.00 96.06 202 TRP A C 1
ATOM 1613 O O . TRP A 1 202 ? -6.432 -10.167 21.744 1.00 96.06 202 TRP A O 1
ATOM 1623 N N . SER A 1 203 ? -7.440 -12.169 21.892 1.00 97.25 203 SER A N 1
ATOM 1624 C CA . SER A 1 203 ? -6.475 -12.923 21.079 1.00 97.25 203 SER A CA 1
ATOM 1625 C C . SER A 1 203 ? -6.383 -12.455 19.619 1.00 97.25 203 SER A C 1
ATOM 1627 O O . SER A 1 203 ? -5.391 -12.726 18.946 1.00 97.25 203 SER A O 1
ATOM 1629 N N . GLN A 1 204 ? -7.389 -11.736 19.111 1.00 97.62 204 GLN A N 1
ATOM 1630 C CA . GLN A 1 204 ? -7.394 -11.175 17.757 1.00 97.62 204 GLN A CA 1
ATOM 1631 C C . GLN A 1 204 ? -6.745 -9.785 17.688 1.00 97.62 204 GLN A C 1
ATOM 1633 O O . GLN A 1 204 ? -6.473 -9.295 16.588 1.00 97.62 204 GLN A O 1
ATOM 1638 N N . VAL A 1 205 ? -6.500 -9.137 18.832 1.00 98.44 205 VAL A N 1
ATOM 1639 C CA . VAL A 1 205 ? -5.893 -7.804 18.881 1.00 98.44 205 VAL A CA 1
ATOM 1640 C C . VAL A 1 205 ? -4.419 -7.911 18.515 1.00 98.44 205 VAL A C 1
ATOM 1642 O O . VAL A 1 205 ? -3.636 -8.572 19.193 1.00 98.44 205 VAL A O 1
ATOM 1645 N N . ARG A 1 206 ? -4.019 -7.214 17.452 1.00 98.31 206 ARG A N 1
ATOM 1646 C CA . ARG A 1 206 ? -2.620 -7.148 17.021 1.00 98.31 206 ARG A CA 1
ATOM 1647 C C . ARG A 1 206 ? -1.994 -5.807 17.383 1.00 98.31 206 ARG A C 1
ATOM 1649 O O . ARG A 1 206 ? -2.581 -4.746 17.167 1.00 98.31 206 ARG A O 1
ATOM 1656 N N . THR A 1 207 ? -0.772 -5.846 17.898 1.00 98.31 207 THR A N 1
ATOM 1657 C CA . THR A 1 207 ? 0.005 -4.636 18.181 1.00 98.31 207 THR A CA 1
ATOM 1658 C C . THR A 1 207 ? 0.753 -4.191 16.930 1.00 98.31 207 THR A C 1
ATOM 1660 O O . THR A 1 207 ? 1.414 -4.989 16.267 1.00 98.31 207 THR A O 1
ATOM 1663 N N . TYR A 1 208 ? 0.668 -2.900 16.619 1.00 98.19 208 TYR A N 1
ATOM 1664 C CA . TYR A 1 208 ? 1.375 -2.270 15.508 1.00 98.19 208 TYR A CA 1
ATOM 1665 C C . TYR A 1 208 ? 2.187 -1.065 15.997 1.00 98.19 208 TYR A C 1
ATOM 1667 O O . TYR A 1 208 ? 1.857 -0.478 17.030 1.00 98.19 208 TYR A O 1
ATOM 1675 N N . PRO A 1 209 ? 3.222 -0.633 15.249 1.00 98.19 209 PRO A N 1
ATOM 1676 C CA . PRO A 1 209 ? 3.945 0.588 15.580 1.00 98.19 209 PRO A CA 1
ATOM 1677 C C . PRO A 1 209 ? 3.004 1.795 15.657 1.00 98.19 209 PRO A C 1
ATOM 1679 O O . PRO A 1 209 ? 2.153 1.981 14.780 1.00 98.19 209 PRO A O 1
ATOM 1682 N N . ASN A 1 210 ? 3.211 2.670 16.646 1.00 98.19 210 ASN A N 1
ATOM 1683 C CA . ASN A 1 210 ? 2.407 3.887 16.817 1.00 98.19 210 ASN A CA 1
ATOM 1684 C C . ASN A 1 210 ? 2.383 4.751 15.549 1.00 98.19 210 ASN A C 1
ATOM 1686 O O . ASN A 1 210 ? 1.349 5.317 15.218 1.00 98.19 210 ASN A O 1
ATOM 1690 N N . ALA A 1 211 ? 3.480 4.787 14.789 1.00 97.94 211 ALA A N 1
ATOM 1691 C CA . ALA A 1 211 ? 3.562 5.518 13.526 1.00 97.94 211 ALA A CA 1
ATOM 1692 C C . ALA A 1 211 ? 2.665 4.951 12.404 1.00 97.94 211 ALA A C 1
ATOM 1694 O O . ALA A 1 211 ? 2.353 5.680 11.469 1.00 97.94 211 ALA A O 1
ATOM 1695 N N . VAL A 1 212 ? 2.241 3.682 12.472 1.00 98.38 212 VAL A N 1
ATOM 1696 C CA . VAL A 1 212 ? 1.253 3.095 11.541 1.00 98.38 212 VAL A CA 1
ATOM 1697 C C . VAL A 1 212 ? -0.161 3.368 12.042 1.00 98.38 212 VAL A C 1
ATOM 1699 O O . VAL A 1 212 ? -1.020 3.829 11.290 1.00 98.38 212 VAL A O 1
ATOM 1702 N N . VAL A 1 213 ? -0.400 3.136 13.337 1.00 98.19 213 VAL A N 1
ATOM 1703 C CA . VAL A 1 213 ? -1.709 3.391 13.953 1.00 98.19 213 VAL A CA 1
ATOM 1704 C C . VAL A 1 213 ? -2.069 4.874 13.835 1.00 98.19 213 VAL A C 1
ATOM 1706 O O . VAL A 1 213 ? -3.173 5.196 13.416 1.00 98.19 213 VAL A O 1
ATOM 1709 N N . GLY A 1 214 ? -1.136 5.780 14.126 1.00 97.50 214 GLY A N 1
ATOM 1710 C CA . GLY A 1 214 ? -1.346 7.229 14.138 1.00 97.50 214 GLY A CA 1
ATOM 1711 C C . GLY A 1 214 ? -1.714 7.828 12.780 1.00 97.50 214 GLY A C 1
ATOM 1712 O O . GLY A 1 214 ? -2.556 8.717 12.728 1.00 97.50 214 GLY A O 1
ATOM 1713 N N . VAL A 1 215 ? -1.159 7.309 11.679 1.00 97.88 215 VAL A N 1
ATOM 1714 C CA . VAL A 1 215 ? -1.488 7.778 10.316 1.00 97.88 215 VAL A CA 1
ATOM 1715 C C . VAL A 1 215 ? -2.719 7.099 9.715 1.00 97.88 215 VAL A C 1
ATOM 1717 O O . VAL A 1 215 ? -3.182 7.491 8.644 1.00 97.88 215 VAL A O 1
ATOM 1720 N N . THR A 1 216 ? -3.259 6.070 10.372 1.00 98.00 216 THR A N 1
ATOM 1721 C CA . THR A 1 216 ? -4.493 5.417 9.928 1.00 98.00 216 THR A CA 1
ATOM 1722 C C . THR A 1 216 ? -5.679 6.362 10.164 1.00 98.00 216 THR A C 1
ATOM 1724 O O . THR A 1 216 ? -5.848 6.826 11.296 1.00 98.00 216 THR A O 1
ATOM 1727 N N . PRO A 1 217 ? -6.521 6.641 9.145 1.00 97.44 217 PRO A N 1
ATOM 1728 C CA . PRO A 1 217 ? -7.665 7.541 9.279 1.00 97.44 217 PRO A CA 1
ATOM 1729 C C . PRO A 1 217 ? -8.537 7.188 10.484 1.00 97.44 217 PRO A C 1
ATOM 1731 O O . PRO A 1 217 ? -8.860 6.022 10.692 1.00 97.44 217 PRO A O 1
ATOM 1734 N N . THR A 1 218 ? -8.920 8.181 11.285 1.00 97.31 218 THR A N 1
ATOM 1735 C CA . THR A 1 218 ? -9.731 7.960 12.492 1.00 97.31 218 THR A CA 1
ATOM 1736 C C . THR A 1 218 ? -11.209 8.154 12.172 1.00 97.31 218 THR A C 1
ATOM 1738 O O . THR A 1 218 ? -11.591 9.136 11.540 1.00 97.31 218 THR A O 1
ATOM 1741 N N . GLY A 1 219 ? -12.039 7.195 12.571 1.00 94.25 219 GLY A N 1
ATOM 1742 C CA . GLY A 1 219 ? -13.495 7.295 12.504 1.00 94.25 219 GLY A CA 1
ATOM 1743 C C . GLY A 1 219 ? -14.100 7.572 13.875 1.00 94.25 219 GLY A C 1
ATOM 1744 O O . GLY A 1 219 ? -13.404 7.519 14.890 1.00 94.25 219 GLY A O 1
ATOM 1745 N N . THR A 1 220 ? -15.412 7.810 13.903 1.00 89.31 220 THR A N 1
ATOM 1746 C CA . THR A 1 220 ? -1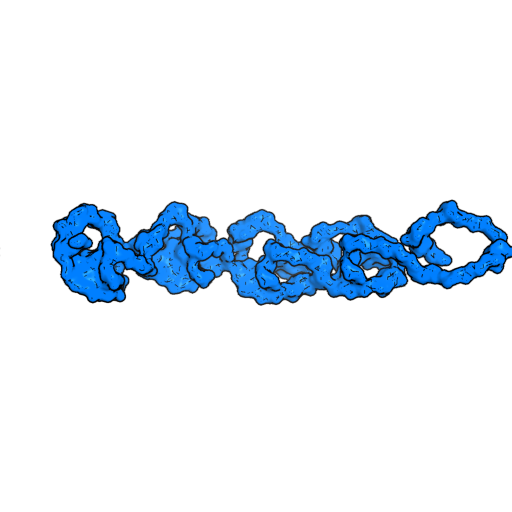6.179 7.939 15.148 1.00 89.31 220 THR A CA 1
ATOM 1747 C C . THR A 1 220 ? -15.926 6.723 16.044 1.00 89.31 220 THR A C 1
ATOM 1749 O O . THR A 1 220 ? -15.966 5.596 15.522 1.00 89.31 220 THR A O 1
ATOM 1752 N N . PRO A 1 221 ? -15.658 6.922 17.349 1.00 92.81 221 PRO A N 1
ATOM 1753 C CA . PRO A 1 221 ? -15.518 5.831 18.302 1.00 92.81 221 PRO A CA 1
ATOM 1754 C C . PRO A 1 221 ? -16.696 4.858 18.241 1.00 92.81 221 PRO A C 1
ATOM 1756 O O . PRO A 1 221 ? -17.839 5.242 17.992 1.00 92.81 221 PRO A O 1
ATOM 1759 N N . LEU A 1 222 ? -16.390 3.583 18.445 1.00 87.50 222 LEU A N 1
ATOM 1760 C CA . LEU A 1 222 ? -17.378 2.532 18.576 1.00 87.50 222 LEU A CA 1
ATOM 1761 C C . LEU A 1 222 ? -17.823 2.503 20.037 1.00 87.50 222 LEU A C 1
ATOM 1763 O O . LEU A 1 222 ? -17.107 1.997 20.901 1.00 87.50 222 LEU A O 1
ATOM 1767 N N . ASN A 1 223 ? -18.989 3.094 20.289 1.00 82.06 223 ASN A N 1
ATOM 1768 C CA . ASN A 1 223 ? -19.595 3.175 21.619 1.00 82.06 223 ASN A CA 1
ATOM 1769 C C . ASN A 1 223 ? -20.522 1.991 21.908 1.00 82.06 223 ASN A C 1
ATOM 1771 O O . ASN A 1 223 ? -20.928 1.801 23.050 1.00 82.06 223 ASN A O 1
ATOM 1775 N N . SER A 1 224 ? -20.873 1.221 20.876 1.00 75.81 224 SER A N 1
ATOM 1776 C CA . SER A 1 224 ? -21.730 0.047 20.966 1.00 75.81 224 SER A CA 1
ATOM 1777 C C . SER A 1 224 ? -21.675 -0.789 19.694 1.00 75.81 224 SER A C 1
ATOM 1779 O O . SER A 1 224 ? -21.339 -0.297 18.619 1.00 75.81 224 SER A O 1
ATOM 1781 N N . CYS A 1 225 ? -22.052 -2.055 19.832 1.00 76.31 225 CYS A N 1
ATOM 1782 C CA . CYS A 1 225 ? -22.544 -2.878 18.735 1.00 76.31 225 CYS A CA 1
ATOM 1783 C C . CYS A 1 225 ? -24.003 -3.231 19.020 1.00 76.31 225 CYS A C 1
ATOM 1785 O O . CYS A 1 225 ? -24.477 -3.034 20.142 1.00 76.31 225 CYS A O 1
ATOM 1787 N N . LYS A 1 226 ? -24.723 -3.753 18.021 1.00 73.00 226 LYS A N 1
ATOM 1788 C CA . LYS A 1 226 ? -26.085 -4.256 18.228 1.00 73.00 226 LYS A CA 1
ATOM 1789 C C . LYS A 1 226 ? -26.045 -5.332 19.318 1.00 73.00 226 LYS A C 1
ATOM 1791 O O . LYS A 1 226 ? -25.501 -6.413 19.103 1.00 73.00 226 LYS A O 1
ATOM 1796 N N . LEU A 1 227 ? -26.571 -4.999 20.497 1.00 80.06 227 LEU A N 1
ATOM 1797 C CA . LEU A 1 227 ? -26.673 -5.938 21.606 1.00 80.06 227 LEU A CA 1
ATOM 1798 C C . LEU A 1 227 ? -27.665 -7.029 21.208 1.00 80.06 227 LEU A C 1
ATOM 1800 O O . LEU A 1 227 ? -28.739 -6.728 20.689 1.00 80.06 227 LEU A O 1
ATOM 1804 N N . LYS A 1 228 ? -27.287 -8.289 21.420 1.00 81.00 228 LYS A N 1
ATOM 1805 C CA . LYS A 1 228 ? -28.170 -9.426 21.152 1.00 81.00 228 LYS A CA 1
ATOM 1806 C C . LYS A 1 228 ? -29.277 -9.473 22.201 1.00 81.00 228 LYS A C 1
ATOM 1808 O O . LYS A 1 228 ? -29.039 -9.129 23.364 1.00 81.00 228 LYS A O 1
ATOM 1813 N N . ASP A 1 229 ? -30.444 -9.961 21.812 1.00 84.81 229 ASP A N 1
ATOM 1814 C CA . ASP A 1 229 ? -31.506 -10.250 22.767 1.00 84.81 229 ASP A CA 1
ATOM 1815 C C . ASP A 1 229 ? -31.029 -11.271 23.810 1.00 84.81 229 ASP A C 1
ATOM 1817 O O . ASP A 1 229 ? -30.217 -12.155 23.532 1.00 84.81 229 ASP A O 1
ATOM 1821 N N . GLY A 1 230 ? -31.468 -11.079 25.050 1.00 84.81 230 GLY A N 1
ATOM 1822 C CA . GLY A 1 230 ? -30.993 -11.819 26.216 1.00 84.81 230 GLY A CA 1
ATOM 1823 C C . GLY A 1 230 ? -29.707 -11.271 26.848 1.00 84.81 230 GLY A C 1
ATOM 1824 O O . GLY A 1 230 ? -29.301 -11.765 27.900 1.00 84.81 230 GLY A O 1
ATOM 1825 N N . THR A 1 231 ? -29.063 -10.248 26.267 1.00 87.56 231 THR A N 1
ATOM 1826 C CA . THR A 1 231 ? -27.852 -9.650 26.858 1.00 87.56 231 THR A CA 1
ATOM 1827 C C . THR A 1 231 ? -28.195 -8.909 28.146 1.00 87.56 231 THR A C 1
ATOM 1829 O O . THR A 1 231 ? -29.005 -7.983 28.131 1.00 87.56 231 THR A O 1
ATOM 1832 N N . LEU A 1 232 ? -27.532 -9.275 29.244 1.00 88.62 232 LEU A N 1
ATOM 1833 C CA . LEU A 1 232 ? -27.576 -8.520 30.492 1.00 88.62 232 LEU A CA 1
ATOM 1834 C C . LEU A 1 232 ? -26.593 -7.355 30.446 1.00 88.62 232 LEU A C 1
ATOM 1836 O O . LEU A 1 232 ? -25.414 -7.545 30.142 1.00 88.62 232 LEU A O 1
ATOM 1840 N N . ILE A 1 233 ? -27.073 -6.164 30.788 1.00 88.12 233 ILE A N 1
ATOM 1841 C CA . ILE A 1 233 ? -26.264 -4.958 30.934 1.00 88.12 233 ILE A CA 1
ATOM 1842 C C . ILE A 1 233 ? -26.504 -4.317 32.299 1.00 88.12 233 ILE A C 1
ATOM 1844 O O . ILE A 1 233 ? -27.608 -4.379 32.843 1.00 88.12 233 ILE A O 1
ATOM 1848 N N . LEU A 1 234 ? -25.482 -3.668 32.844 1.00 87.12 234 LEU A N 1
ATOM 1849 C CA . LEU A 1 234 ? -25.618 -2.864 34.052 1.00 87.12 234 LEU A CA 1
ATOM 1850 C C . LEU A 1 234 ? -24.868 -1.544 33.936 1.00 87.12 234 LEU A C 1
ATOM 1852 O O . LEU A 1 234 ? -23.890 -1.418 33.197 1.00 87.12 234 LEU A O 1
ATOM 1856 N N . ASN A 1 235 ? -25.354 -0.572 34.696 1.00 80.69 235 ASN A N 1
ATOM 1857 C CA . ASN A 1 235 ? -24.738 0.735 34.822 1.00 80.69 235 ASN A CA 1
ATOM 1858 C C . ASN A 1 235 ? -23.574 0.681 35.820 1.00 80.69 235 ASN A C 1
ATOM 1860 O O . ASN A 1 235 ? -23.704 0.117 36.903 1.00 80.69 235 ASN A O 1
ATOM 1864 N N . GLU A 1 236 ? -22.441 1.275 35.449 1.00 68.25 236 GLU A N 1
ATOM 1865 C CA . GLU A 1 236 ? -21.249 1.377 36.301 1.00 68.25 236 GLU A CA 1
ATOM 1866 C C . GLU A 1 236 ? -21.477 2.215 37.571 1.00 68.25 236 GLU A C 1
ATOM 1868 O O . GLU A 1 236 ? -20.830 1.962 38.582 1.00 68.25 236 GLU A O 1
ATOM 1873 N N . SER A 1 237 ? -22.409 3.176 37.544 1.00 66.12 237 SER A N 1
ATOM 1874 C CA . SER A 1 237 ? -22.616 4.159 38.623 1.00 66.12 237 SER A CA 1
ATOM 1875 C C . SER A 1 237 ? -23.955 4.028 39.363 1.00 66.12 237 SER A C 1
ATOM 1877 O O . SER A 1 237 ? -24.182 4.731 40.343 1.00 66.12 237 SER A O 1
ATOM 1879 N N . ARG A 1 238 ? -24.883 3.180 38.897 1.00 62.47 238 ARG A N 1
ATOM 1880 C CA . ARG A 1 238 ? -26.179 2.915 39.560 1.00 62.47 238 ARG A CA 1
ATOM 1881 C C . ARG A 1 238 ? -26.530 1.435 39.420 1.00 62.47 238 ARG A C 1
ATOM 1883 O O . ARG A 1 238 ? -26.370 0.882 38.341 1.00 62.47 238 ARG A O 1
ATOM 1890 N N . PHE A 1 239 ? -27.103 0.806 40.443 1.00 64.62 239 PHE A N 1
ATOM 1891 C CA . PHE A 1 239 ? -27.440 -0.632 40.454 1.00 64.62 239 PHE A CA 1
ATOM 1892 C C . PHE A 1 239 ? -28.614 -1.058 39.535 1.00 64.62 239 PHE A C 1
ATOM 1894 O O . PHE A 1 239 ? -29.267 -2.068 39.782 1.00 64.62 239 PHE A O 1
ATOM 1901 N N . GLY A 1 240 ? -28.901 -0.320 38.456 1.00 78.25 240 GLY A N 1
ATOM 1902 C CA . GLY A 1 240 ? -29.920 -0.704 37.478 1.00 78.25 240 GLY A CA 1
ATOM 1903 C C . GLY A 1 240 ? -29.408 -1.810 36.556 1.00 78.25 240 GLY A C 1
ATOM 1904 O O . GLY A 1 240 ? -28.431 -1.605 35.830 1.00 78.25 240 GLY A O 1
ATOM 1905 N N . ILE A 1 241 ? -30.085 -2.957 36.569 1.00 86.50 241 ILE A N 1
ATOM 1906 C CA . ILE A 1 241 ? -29.756 -4.127 35.748 1.00 86.50 241 ILE A CA 1
ATOM 1907 C C . ILE A 1 241 ? -30.829 -4.260 34.685 1.00 86.50 241 ILE A C 1
ATOM 1909 O O . ILE A 1 241 ? -32.021 -4.202 34.988 1.00 86.50 241 ILE A O 1
ATOM 1913 N N . TYR A 1 242 ? -30.407 -4.422 33.438 1.00 89.50 242 TYR A N 1
ATOM 1914 C CA . TYR A 1 242 ? -31.311 -4.491 32.305 1.00 89.50 242 TYR A CA 1
ATOM 1915 C C . TYR A 1 242 ? -31.010 -5.715 31.452 1.00 89.50 242 TYR A C 1
ATOM 1917 O O . TYR A 1 242 ? -29.851 -6.096 31.296 1.00 89.50 242 TYR A O 1
ATOM 1925 N N . ILE A 1 243 ? -32.045 -6.298 30.859 1.00 89.62 243 ILE A N 1
ATOM 1926 C CA . ILE A 1 243 ? -31.899 -7.256 29.762 1.00 89.62 243 ILE A CA 1
ATOM 1927 C C . ILE A 1 243 ? -32.290 -6.580 28.449 1.00 89.62 243 ILE A C 1
ATOM 1929 O O . ILE A 1 243 ? -33.203 -5.750 28.419 1.00 89.62 243 ILE A O 1
ATOM 1933 N N . ILE A 1 244 ? -31.607 -6.924 27.363 1.00 89.69 244 ILE A N 1
ATOM 1934 C CA . ILE A 1 244 ? -31.996 -6.500 26.018 1.00 89.69 244 ILE A CA 1
ATOM 1935 C C . ILE A 1 244 ? -33.041 -7.472 25.467 1.00 89.69 244 ILE A C 1
ATOM 1937 O O . ILE A 1 244 ? -32.796 -8.676 25.443 1.00 89.69 244 ILE A O 1
ATOM 1941 N N . ARG A 1 245 ? -34.202 -6.962 25.047 1.00 89.44 245 ARG A N 1
ATOM 1942 C CA . ARG A 1 245 ? -35.238 -7.714 24.315 1.00 89.44 245 ARG A CA 1
ATOM 1943 C C . ARG A 1 245 ? -35.799 -6.827 23.208 1.00 89.44 245 ARG A C 1
ATOM 1945 O O . ARG A 1 245 ? -36.159 -5.680 23.475 1.00 89.44 245 ARG A O 1
ATOM 1952 N N . ASN A 1 246 ? -35.854 -7.330 21.977 1.00 87.62 246 ASN A N 1
ATOM 1953 C CA . ASN A 1 246 ? -36.335 -6.607 20.799 1.00 87.62 246 ASN A CA 1
ATOM 1954 C C . ASN A 1 246 ? -35.702 -5.206 20.653 1.00 87.62 246 ASN A C 1
ATOM 1956 O O . ASN A 1 246 ? -36.378 -4.224 20.351 1.00 87.62 246 ASN A O 1
ATOM 1960 N N . GLY A 1 247 ? -34.399 -5.089 20.945 1.00 85.44 247 GLY A N 1
ATOM 1961 C CA . GLY A 1 247 ? -33.659 -3.820 20.875 1.00 85.44 247 GLY A CA 1
ATOM 1962 C C . GLY A 1 247 ? -33.968 -2.790 21.976 1.00 85.44 247 GLY A C 1
ATOM 1963 O O . GLY A 1 247 ? -33.417 -1.688 21.937 1.00 85.44 247 GLY A O 1
ATOM 1964 N N . LYS A 1 248 ? -34.803 -3.124 22.968 1.00 90.81 248 LYS A N 1
ATOM 1965 C CA . LYS A 1 248 ? -35.098 -2.282 24.138 1.00 90.81 248 LYS A CA 1
ATOM 1966 C C . LYS A 1 248 ? -34.386 -2.808 25.386 1.00 90.81 248 LYS A C 1
ATOM 1968 O O . LYS A 1 248 ? -34.195 -4.013 25.537 1.00 90.81 248 LYS A O 1
ATOM 1973 N N . LYS A 1 249 ? -34.034 -1.914 26.315 1.00 91.50 249 LYS A N 1
ATOM 1974 C CA . LYS A 1 249 ? -33.575 -2.278 27.667 1.00 91.50 249 LYS A CA 1
ATOM 1975 C C . LYS A 1 249 ? -34.788 -2.462 28.585 1.00 91.50 249 LYS A C 1
ATOM 1977 O O . LYS A 1 249 ? -35.580 -1.536 28.756 1.00 91.50 249 LYS A O 1
ATOM 1982 N N . HIS A 1 250 ? -34.919 -3.622 29.211 1.00 91.25 250 HIS A N 1
ATOM 1983 C CA . HIS A 1 250 ? -35.962 -3.911 30.198 1.00 91.25 250 HIS A CA 1
ATOM 1984 C C . HIS A 1 250 ? -35.336 -3.982 31.586 1.00 91.25 250 HIS A C 1
ATOM 1986 O O . HIS A 1 250 ? -34.390 -4.741 31.782 1.00 91.25 250 HIS A O 1
ATOM 1992 N N . HIS A 1 251 ? -35.822 -3.174 32.531 1.00 90.19 251 HIS A N 1
ATOM 1993 C CA . HIS A 1 251 ? -35.283 -3.161 33.893 1.00 90.19 251 HIS A CA 1
ATOM 1994 C C . HIS A 1 251 ? -35.667 -4.449 34.620 1.00 90.19 251 HIS A C 1
ATOM 1996 O O . HIS A 1 251 ? -36.851 -4.774 34.711 1.00 90.19 251 HIS A O 1
ATOM 2002 N N . VAL A 1 252 ? -34.680 -5.158 35.159 1.00 87.94 252 VAL A N 1
ATOM 2003 C CA . VAL A 1 252 ? -34.897 -6.411 35.877 1.00 87.94 252 VAL A CA 1
ATOM 2004 C C . VAL A 1 252 ? -35.078 -6.118 37.363 1.00 87.94 252 VAL A C 1
ATOM 2006 O O . VAL A 1 252 ? -34.130 -5.769 38.069 1.00 87.94 252 VAL A O 1
ATOM 2009 N N . ILE A 1 253 ? -36.307 -6.273 37.848 1.00 84.50 253 ILE A N 1
ATOM 2010 C CA . ILE A 1 253 ? -36.631 -6.183 39.273 1.00 84.50 253 ILE A CA 1
ATOM 2011 C C . ILE A 1 253 ? -36.032 -7.406 39.978 1.00 84.50 253 ILE A C 1
ATOM 2013 O O . ILE A 1 253 ? -36.163 -8.529 39.498 1.00 84.50 253 ILE A O 1
ATOM 2017 N N . ASN A 1 254 ? -35.363 -7.199 41.116 1.00 80.62 254 ASN A N 1
ATOM 2018 C CA . ASN A 1 254 ? -34.734 -8.272 41.899 1.00 80.62 254 ASN A CA 1
ATOM 2019 C C . ASN A 1 254 ? -33.793 -9.168 41.072 1.00 80.62 254 ASN A C 1
ATOM 2021 O O . ASN A 1 254 ? -33.752 -10.387 41.243 1.00 80.62 254 ASN A O 1
ATOM 2025 N N . ALA A 1 255 ? -33.002 -8.558 40.185 1.00 73.81 255 ALA A N 1
ATOM 2026 C CA . ALA A 1 255 ? -32.144 -9.231 39.208 1.00 73.81 255 ALA A CA 1
ATOM 2027 C C . ALA A 1 255 ? -31.251 -10.358 39.764 1.00 73.81 255 ALA A C 1
ATOM 2029 O O . ALA A 1 255 ? -31.066 -11.377 39.097 1.00 73.81 255 ALA A O 1
ATOM 2030 N N . LYS A 1 256 ? -30.736 -10.213 40.997 1.00 74.31 256 LYS A N 1
ATOM 2031 C CA . LYS A 1 256 ? -29.927 -11.247 41.670 1.00 74.31 256 LYS A CA 1
ATOM 2032 C C . LYS A 1 256 ? -30.694 -12.572 41.806 1.00 74.31 256 LYS A C 1
ATOM 2034 O O . LYS A 1 256 ? -30.118 -13.630 41.577 1.00 74.31 256 LYS A O 1
ATOM 2039 N N . LYS A 1 257 ? -31.996 -12.502 42.110 1.00 77.25 257 LYS A N 1
ATOM 2040 C CA . LYS A 1 257 ? -32.920 -13.648 42.166 1.00 77.25 257 LYS A CA 1
ATOM 2041 C C . LYS A 1 257 ? -33.433 -14.017 40.769 1.00 77.25 257 LYS A C 1
ATOM 2043 O O . LYS A 1 257 ? -33.465 -15.190 40.410 1.00 77.25 257 LYS A O 1
ATOM 2048 N N . ALA A 1 258 ? -33.797 -13.014 39.970 1.00 74.06 258 ALA A N 1
ATOM 2049 C CA . ALA A 1 258 ? -34.487 -13.181 38.690 1.00 74.06 258 ALA A CA 1
ATOM 2050 C C . ALA A 1 258 ? -33.643 -13.820 37.570 1.00 74.06 258 ALA A C 1
ATOM 2052 O O . ALA A 1 258 ? -34.209 -14.376 36.631 1.00 74.06 258 ALA A O 1
ATOM 2053 N N . CYS A 1 259 ? -32.310 -13.737 37.643 1.00 75.12 259 CYS A N 1
ATOM 2054 C CA . CYS A 1 259 ? -31.412 -14.132 36.548 1.00 75.12 259 CYS A CA 1
ATOM 2055 C C . CYS A 1 259 ? -30.475 -15.305 36.879 1.00 75.12 259 CYS A C 1
ATOM 2057 O O . CYS A 1 259 ? -29.471 -15.479 36.186 1.00 75.12 259 CYS A O 1
ATOM 2059 N N . ARG A 1 260 ? -30.802 -16.092 37.922 1.00 71.50 260 ARG A N 1
ATOM 2060 C CA . ARG A 1 260 ? -30.215 -17.405 38.290 1.00 71.50 260 ARG A CA 1
ATOM 2061 C C . ARG A 1 260 ? -28.767 -17.625 37.807 1.00 71.50 260 ARG A C 1
ATOM 2063 O O . ARG A 1 260 ? -28.519 -18.387 36.880 1.00 71.50 260 ARG A O 1
ATOM 2070 N N . GLY A 1 261 ? -27.800 -16.929 38.407 1.00 67.06 261 GLY A N 1
ATOM 2071 C CA . GLY A 1 261 ? -26.368 -17.176 38.162 1.00 67.06 261 GLY A CA 1
ATOM 2072 C C . GLY A 1 261 ? -25.751 -16.511 36.921 1.00 67.06 261 GLY A C 1
ATOM 2073 O O . GLY A 1 261 ? -24.529 -16.480 36.804 1.00 67.06 261 GLY A O 1
ATOM 2074 N N . LYS A 1 262 ? -26.528 -15.864 36.036 1.00 70.56 262 LYS A N 1
ATOM 2075 C CA . LYS A 1 262 ? -25.975 -15.103 34.889 1.00 70.56 262 LYS A CA 1
ATOM 2076 C C . LYS A 1 262 ? -25.358 -13.747 35.266 1.00 70.56 262 LYS A C 1
ATOM 2078 O O . LYS A 1 262 ? -24.917 -13.004 34.392 1.00 70.56 262 LYS A O 1
ATOM 2083 N N . TRP A 1 263 ? -25.281 -13.433 36.560 1.00 70.12 263 TRP A N 1
ATOM 2084 C CA . TRP A 1 263 ? -24.748 -12.172 37.083 1.00 70.12 263 TRP A CA 1
ATOM 2085 C C . TRP A 1 263 ? -23.331 -11.858 36.582 1.00 70.12 263 TRP A C 1
ATOM 2087 O O . TRP A 1 263 ? -23.073 -10.749 36.122 1.00 70.12 263 TRP A O 1
ATOM 2097 N N . GLY A 1 264 ? -22.436 -12.853 36.571 1.00 70.12 264 GLY A N 1
ATOM 2098 C CA . GLY A 1 264 ? -21.056 -12.688 36.093 1.00 70.12 264 GLY A CA 1
ATOM 2099 C C . GLY A 1 264 ? -20.924 -12.436 34.584 1.00 70.12 264 GLY A C 1
ATOM 2100 O O . GLY A 1 264 ? -19.846 -12.095 34.102 1.00 70.12 264 GLY A O 1
ATOM 2101 N N . GLN A 1 265 ? -22.008 -12.590 33.819 1.00 78.81 265 GLN A N 1
ATOM 2102 C CA . GLN A 1 265 ? -22.013 -12.395 32.367 1.00 78.81 265 GLN A CA 1
ATOM 2103 C C . GLN A 1 265 ? -22.455 -10.985 31.962 1.00 78.81 265 GLN A C 1
ATOM 2105 O O . GLN A 1 265 ? -22.279 -10.614 30.799 1.00 78.81 265 GLN A O 1
ATOM 2110 N N . ALA A 1 266 ? -23.004 -10.206 32.899 1.00 84.81 266 ALA A N 1
ATOM 2111 C CA . ALA A 1 266 ? -23.547 -8.889 32.620 1.00 84.81 266 ALA A CA 1
ATOM 2112 C C . ALA A 1 266 ? -22.456 -7.910 32.154 1.00 84.81 266 ALA A C 1
ATOM 2114 O O . ALA A 1 266 ? -21.373 -7.808 32.738 1.00 84.81 266 ALA A O 1
ATOM 2115 N N . LEU A 1 267 ? -22.747 -7.190 31.073 1.00 85.69 267 LEU A N 1
ATOM 2116 C CA . LEU A 1 267 ? -21.839 -6.220 30.477 1.00 85.69 267 LEU A CA 1
ATOM 2117 C C . LEU A 1 267 ? -22.025 -4.854 31.139 1.00 85.69 267 LEU A C 1
ATOM 2119 O O . LEU A 1 267 ? -23.137 -4.337 31.236 1.00 85.69 267 LEU A O 1
ATOM 2123 N N . LYS A 1 268 ? -20.924 -4.262 31.597 1.00 86.50 268 LYS A N 1
ATOM 2124 C CA . LYS A 1 268 ? -20.932 -2.962 32.273 1.00 86.50 268 LYS A CA 1
ATOM 2125 C C . LYS A 1 268 ? -20.795 -1.840 31.258 1.00 86.50 268 LYS A C 1
ATOM 2127 O O . LYS A 1 268 ? -19.834 -1.836 30.504 1.00 86.50 268 LYS A O 1
ATOM 2132 N N . PHE A 1 269 ? -21.726 -0.896 31.233 1.00 84.00 269 PHE A N 1
ATOM 2133 C CA . PHE A 1 269 ? -21.645 0.242 30.324 1.00 84.00 269 PHE A CA 1
ATOM 2134 C C . PHE A 1 269 ? -21.783 1.583 31.057 1.00 84.00 269 PHE A C 1
ATOM 2136 O O . PHE A 1 269 ? -22.467 1.649 32.084 1.00 84.00 269 PHE A O 1
ATOM 2143 N N . PRO A 1 270 ? -21.221 2.671 30.489 1.00 80.00 270 PRO A N 1
ATOM 2144 C CA . PRO A 1 270 ? -21.450 4.021 30.987 1.00 80.00 270 PRO A CA 1
ATOM 2145 C C . PRO A 1 270 ? -22.937 4.389 30.996 1.00 80.00 270 PRO A C 1
ATOM 2147 O O . PRO A 1 270 ? -23.698 3.987 30.107 1.00 80.00 270 PRO A O 1
ATOM 2150 N N . VAL A 1 271 ? -23.329 5.229 31.958 1.00 82.69 271 VAL A N 1
ATOM 2151 C CA . VAL A 1 271 ? -24.706 5.725 32.145 1.00 82.69 271 VAL A CA 1
ATOM 2152 C C . VAL A 1 271 ? -25.316 6.227 30.832 1.00 82.69 271 VAL A C 1
ATOM 2154 O O . VAL A 1 271 ? -26.445 5.869 30.498 1.00 82.69 271 VAL A O 1
ATOM 2157 N N . GLU A 1 272 ? -24.565 7.029 30.076 1.00 81.19 272 GLU A N 1
ATOM 2158 C CA . GLU A 1 272 ? -25.046 7.670 28.847 1.00 81.19 272 GLU A CA 1
ATOM 2159 C C . GLU A 1 272 ? -25.338 6.671 27.725 1.00 81.19 272 GLU A C 1
ATOM 2161 O O . GLU A 1 272 ? -26.326 6.816 27.006 1.00 81.19 272 GLU A O 1
ATOM 2166 N N . PHE A 1 273 ? -24.558 5.590 27.621 1.00 83.25 273 PHE A N 1
ATOM 2167 C CA . PHE A 1 273 ? -24.875 4.518 26.679 1.00 83.25 273 PHE A CA 1
ATOM 2168 C C . PHE A 1 273 ? -26.158 3.792 27.078 1.00 83.25 273 PHE A C 1
ATOM 2170 O O . PHE A 1 273 ? -27.023 3.532 26.250 1.00 83.25 273 PHE A O 1
ATOM 2177 N N . ILE A 1 274 ? -26.320 3.486 28.365 1.00 86.12 274 ILE A N 1
ATOM 2178 C CA . ILE A 1 274 ? -27.529 2.808 28.834 1.00 86.12 274 ILE A CA 1
ATOM 2179 C C . ILE A 1 274 ? -28.744 3.692 28.584 1.00 86.12 274 ILE A C 1
ATOM 2181 O O . ILE A 1 274 ? -29.765 3.186 28.128 1.00 86.12 274 ILE A O 1
ATOM 2185 N N . LYS A 1 275 ? -28.654 5.004 28.842 1.00 86.31 275 LYS A N 1
ATOM 2186 C CA . LYS A 1 275 ? -29.721 5.979 28.565 1.00 86.31 275 LYS A CA 1
ATOM 2187 C C . LYS A 1 275 ? -30.144 5.992 27.095 1.00 86.31 275 LYS A C 1
ATOM 2189 O O . LYS A 1 275 ? -31.349 6.030 26.869 1.00 86.31 275 LYS A O 1
ATOM 2194 N N . SER A 1 276 ? -29.208 5.880 26.149 1.00 85.56 276 SER A N 1
ATOM 2195 C CA . SER A 1 276 ? -29.512 5.927 24.711 1.00 85.56 276 SER A CA 1
ATOM 2196 C C . SER A 1 276 ? -30.251 4.696 24.173 1.00 85.56 276 SER A C 1
ATOM 2198 O O . SER A 1 276 ? -30.865 4.774 23.111 1.00 85.56 276 SER A O 1
ATOM 2200 N N . ILE A 1 277 ? -30.248 3.569 24.895 1.00 87.12 277 ILE A N 1
ATOM 2201 C CA . ILE A 1 277 ? -31.034 2.389 24.513 1.00 87.12 277 ILE A CA 1
ATOM 2202 C C . ILE A 1 277 ? -32.517 2.629 24.862 1.00 87.12 277 ILE A C 1
ATOM 2204 O O . ILE A 1 277 ? -32.811 2.936 26.029 1.00 87.12 277 ILE A O 1
ATOM 2208 N N . PRO A 1 278 ? -33.458 2.434 23.911 1.00 91.00 278 PRO A N 1
ATOM 2209 C CA . PRO A 1 278 ? -34.892 2.581 24.152 1.00 91.00 278 PRO A CA 1
ATOM 2210 C C . PRO A 1 278 ? -35.367 1.777 25.366 1.00 91.00 278 PRO A C 1
ATOM 2212 O O . PRO A 1 278 ? -34.981 0.622 25.549 1.00 91.00 278 PRO A O 1
ATOM 2215 N N . ARG A 1 279 ? -36.199 2.384 26.216 1.00 92.00 279 ARG A N 1
ATOM 2216 C CA . ARG A 1 279 ? -36.706 1.746 27.439 1.00 92.00 279 ARG A CA 1
ATOM 2217 C C . ARG A 1 279 ? -37.893 0.833 27.115 1.00 92.00 279 ARG A C 1
ATOM 2219 O O . ARG A 1 279 ? -38.817 1.231 26.413 1.00 92.00 279 ARG A O 1
ATOM 2226 N N . GLY A 1 280 ? -37.847 -0.392 27.622 1.00 90.62 280 GLY A N 1
ATOM 2227 C CA . GLY A 1 280 ? -38.960 -1.334 27.666 1.00 90.62 280 GLY A CA 1
ATOM 2228 C C . GLY A 1 280 ? -39.615 -1.371 29.048 1.00 90.62 280 GLY A C 1
ATOM 2229 O O . GLY A 1 280 ? -39.269 -0.596 29.942 1.00 90.62 280 GLY A O 1
ATOM 2230 N N . SER A 1 281 ? -40.557 -2.292 29.228 1.00 90.12 281 SER A N 1
ATOM 2231 C CA . SER A 1 281 ? -41.208 -2.548 30.513 1.00 90.12 281 SER A CA 1
ATOM 2232 C C . SER A 1 281 ? -40.234 -3.068 31.577 1.00 90.12 281 SER A C 1
ATOM 2234 O O . SER A 1 281 ? -39.126 -3.532 31.286 1.00 90.12 281 SER A O 1
ATOM 2236 N N . TYR A 1 282 ? -40.668 -3.007 32.831 1.00 88.56 282 TYR A N 1
ATOM 2237 C CA . TYR A 1 282 ? -40.029 -3.733 33.920 1.00 88.56 282 TYR A CA 1
ATOM 2238 C C . TYR A 1 282 ? -40.331 -5.224 33.792 1.00 88.56 282 TYR A C 1
ATOM 2240 O O . TYR A 1 282 ? -41.421 -5.600 33.365 1.00 88.56 282 TYR A O 1
ATOM 2248 N N . ILE A 1 283 ? -39.376 -6.066 34.175 1.00 84.75 283 ILE A N 1
ATOM 2249 C CA . ILE A 1 283 ? -39.553 -7.518 34.191 1.00 84.75 283 ILE A CA 1
ATOM 2250 C C . ILE A 1 283 ? -39.079 -8.096 35.524 1.00 84.75 283 ILE A C 1
ATOM 2252 O O . ILE A 1 283 ? -38.106 -7.620 36.109 1.00 84.75 283 ILE A O 1
ATOM 2256 N N . SER A 1 284 ? -39.768 -9.127 36.004 1.00 82.62 284 SER A N 1
ATOM 2257 C CA . SER A 1 284 ? -39.449 -9.844 37.246 1.00 82.62 284 SER A CA 1
ATOM 2258 C C . SER A 1 284 ? -38.588 -11.091 37.021 1.00 82.62 284 SER A C 1
ATOM 2260 O O . SER A 1 284 ? -38.039 -11.629 37.983 1.00 82.62 284 SER A O 1
ATOM 2262 N N . HIS A 1 285 ? -38.446 -11.546 35.769 1.00 78.94 285 HIS A N 1
ATOM 2263 C CA . HIS A 1 285 ? -37.727 -12.762 35.380 1.00 78.94 285 HIS A CA 1
ATOM 2264 C C . HIS A 1 285 ? -36.902 -12.534 34.107 1.00 78.94 285 HIS A C 1
ATOM 2266 O O . HIS A 1 285 ? -37.296 -11.777 33.223 1.00 78.94 285 HIS A O 1
ATOM 2272 N N . CYS A 1 286 ? -35.728 -13.166 34.029 1.00 71.75 286 CYS A N 1
ATOM 2273 C CA . CYS A 1 286 ? -34.817 -13.041 32.885 1.00 71.75 286 CYS A CA 1
ATOM 2274 C C . CYS A 1 286 ? -35.209 -13.922 31.677 1.00 71.75 286 CYS A C 1
ATOM 2276 O O . CYS A 1 286 ? -34.781 -13.638 30.553 1.00 71.75 286 CYS A O 1
ATOM 2278 N N . TYR A 1 287 ? -35.999 -14.971 31.911 1.00 68.19 287 TYR A N 1
ATOM 2279 C CA . TYR A 1 287 ? -36.527 -15.929 30.934 1.00 68.19 287 TYR A CA 1
ATOM 2280 C C . TYR A 1 287 ? -38.030 -15.698 30.823 1.00 68.19 287 TYR A C 1
ATOM 2282 O O . TYR A 1 287 ? -38.699 -15.719 31.877 1.00 68.19 287 TYR A O 1
#

Radius of gyration: 35.89 Å; chains: 1; bounding box: 78×30×109 Å

Secondary structure (DSSP, 8-state):
--HHHHHHTT--GGGPPP--HHHHHHS-PPPP---------TTEEEE-SSS--EEEEETTEEEE---HHHHHHTT---TTPEE--HHHHHHSPEEPGGGSS-PPTT-EEEETTEEEEEEEETTEEEEB-SHHHHHHHSTTPPEEEES-HHHHHTSPBPPPB---PPTT-EEE-SSS-EEEEETTEEEEB-SHHHHHHTT--GGG-EE--HHHHHHSPBPPPB----PPTT-EEEESSS--EEEEETTEEEEBTTHHHHTTTGGGGPEEE-HHHHHHSPB---BS---

Foldseek 3Di:
DPVQQCVQLVHDPVPDDDDDPVVVVPDDDDDPCLDHPRDDDAQAWAQEPVDRWIWGDHDQETATPPDPLQCVLQVDDCPVHHYDYPSVNVPGHHDYNLPSHPDDQQAWEDEPPDPFIFGCHPQATATAPDVQQCCVVVPPHDYRYDPPCSVVVSHHHDYHDQHDDDQQQWEDEPDPWIFGQHPQATATAPDVLQCVQVVHDPVRYDYGHPSSNVSRHHDYHRQHDQGDFLAWEAEPVDGFIFTDDPQATATADVCVVQVPPCVVRYRYHHPVVNVPGHHDYHDPHSD

Sequence (287 aa):
MNPLVFKTCGFKLSAVKVVSIADINSIRLGPPLTHCRISLPNYTFIKSPKRNHIYLYRSGKKYYVRHALDAKACGYGWRTARVLPQAFLDSIRSGDSGQLCRIRANWLIKSYKNPKIYAVIGGKRRHIVNPAVLRTCFKGHKVKSFVNQRILQRFPSGLPFTNCFREGALLKGSGPKVYVFMHGKKRHITNPAVFKACGYQWSQVRTYPNAVVGVTPTGTPLNSCKLKDGTLILNESRFGIYIIRNGKKHHVINAKKACRGKWGQALKFPVEFIKSIPRGSYISHCY